Protein AF-A0A1A9W0Y4-F1 (afdb_monomer)

Sequence (260 aa):
MVEMNILSKPMPKRRRAAGGQDSEESVASLAMYIVALVGLIFQVVAIAIGLFYLLDNRSSSQTFDVGLEGILWVGGFIVYASEGINLVFPLMAAMKNPDKFLGCPSLLCAGMITLAAFAVVLVMAGSYSTYNVVFFIFLGTPTSTLGQAVKICAAAGIFCTYPIQLNVAYHFIVLTILFALMSPPHIQYFMGVIGSLCLSFLTFIMPGLIPFCTKNYGKAYWMAVVAVLAFVRGAMLLLSWLNISLKWTQADFSNYQTYC

Solvent-accessible surface area (backbone atoms only — not comparable to full-atom values): 15005 Å² total; per-residue (Å²): 144,78,84,83,79,76,72,86,71,77,75,79,77,80,75,90,82,58,96,62,58,64,55,54,54,51,49,53,53,51,51,51,52,53,41,26,51,54,10,50,51,31,36,52,50,23,51,52,52,43,51,50,52,38,61,69,54,69,44,83,74,66,86,79,83,78,46,73,68,53,54,47,54,54,48,44,56,54,52,43,68,48,62,64,60,76,50,50,61,64,50,41,72,71,43,96,60,52,70,43,39,81,33,92,75,30,53,55,57,55,51,51,51,50,50,52,53,52,50,50,54,52,51,59,41,45,60,33,30,96,55,71,83,81,58,44,95,60,72,64,54,57,96,46,74,67,35,50,48,35,39,50,31,34,52,51,9,50,62,36,39,44,63,68,56,44,72,64,44,58,87,45,44,70,61,54,51,56,57,71,72,50,59,75,78,59,48,59,55,48,52,51,52,52,34,35,52,54,44,30,46,62,66,19,48,48,63,37,44,49,62,78,75,39,97,81,63,79,66,61,71,61,52,53,51,53,23,50,53,36,40,53,52,34,51,54,45,42,54,50,50,50,53,49,52,52,56,55,73,70,49,81,68,82,79,64,77,81,79,122

Secondary structure (DSSP, 8-state):
------------------TTHHHHHHHHHHHHHHHHHHHHHHHHHHHHHHHHHHHHS-PPP------HHHHHHHHHHHHHHGGGGGGHHHHHHHSS-GGGTTSSS-HHHHHHHHHHHHHHHHHHHHHTSSS-TTS-TTTSS-SSHHHHHHHHHHHHHHHHHHHHHHHHHGGGHHHHHHHHTS-HHHHHHHHHHHHHHHHHIIIIIHHHHHHHH-TT-S-HHHHHHHHHHHHHHHHHHHHHHHHHHHHHHTS-GGGSTT--

Foldseek 3Di:
DDDPPPDDDPDPDPDDDDPPPVVVVVVVVVVLVVLLVLLVVLLVVLVVLLLVVLQVQQAAADDDDDDPLNVLVVVLVVLLVVPCVVCLVVVLVVDPDSVCCCDVVHPVVVVVVVVVVVVVSVCVSNRRHPDDPPPDSQPPQPPDPSSVSSNVSNVSSCVSNVVVVVVVCVVVVVVVVVLVPDDPVLNVLVSSLVSLVVSLCVVQVVQLCVVVPDPDDDDPVVSPVSNVVSNVSSVSSNVSSVVVSVVVVPDPPVPVPPPD

Radius of gyration: 23.19 Å; Cα contacts (8 Å, |Δi|>4): 154; chains: 1; bounding box: 55×38×69 Å

pLDDT: mean 71.65, std 16.15, range [29.47, 93.0]

Organism: NCBI:txid37001

Mean predicted aligned error: 12.78 Å

Nearest PDB structures (foldseek):
  8ubg-assembly1_A  TM=1.804E-01  e=4.823E+00  synthetic construct

InterPro domains:
  IPR013057 Amino acid transporter, transmembrane domain [PF01490] (34-173)

Structure (mmCIF, N/CA/C/O backbone):
data_AF-A0A1A9W0Y4-F1
#
_entry.id   AF-A0A1A9W0Y4-F1
#
loop_
_atom_site.group_PDB
_atom_site.id
_atom_site.type_symbol
_atom_site.label_atom_id
_atom_site.label_alt_id
_atom_site.label_comp_id
_atom_site.label_asym_id
_atom_site.label_entity_id
_atom_site.label_seq_id
_atom_site.pdbx_PDB_ins_code
_atom_site.Cartn_x
_atom_site.Cartn_y
_atom_site.Cartn_z
_atom_site.occupancy
_atom_site.B_iso_or_equiv
_atom_site.auth_seq_id
_atom_site.auth_comp_id
_atom_site.auth_asym_id
_atom_site.auth_atom_id
_atom_site.pdbx_PDB_model_num
ATOM 1 N N . MET A 1 1 ? -18.761 -16.535 39.953 1.00 36.91 1 MET A N 1
ATOM 2 C CA . MET A 1 1 ? -17.802 -16.660 41.065 1.00 36.91 1 MET A CA 1
ATOM 3 C C . MET A 1 1 ? -16.587 -17.418 40.543 1.00 36.91 1 MET A C 1
ATOM 5 O O . MET A 1 1 ? -16.536 -18.630 40.640 1.00 36.91 1 MET A O 1
ATOM 9 N N . VAL A 1 2 ? -15.689 -16.703 39.863 1.00 29.47 2 VAL A N 1
ATOM 10 C CA . VAL A 1 2 ? -14.334 -17.144 39.497 1.00 29.47 2 VAL A CA 1
ATOM 11 C C . VAL A 1 2 ? -13.503 -15.868 39.587 1.00 29.47 2 VAL A C 1
ATOM 13 O O . VAL A 1 2 ? -13.573 -15.012 38.707 1.00 29.47 2 VAL A O 1
ATOM 16 N N . GLU A 1 3 ? -12.848 -15.680 40.728 1.00 33.19 3 GLU A N 1
ATOM 17 C CA . GLU A 1 3 ? -11.865 -14.621 40.933 1.00 33.19 3 GLU A CA 1
ATOM 18 C C . GLU A 1 3 ? -10.664 -14.874 40.018 1.00 33.19 3 GLU A C 1
ATOM 20 O O . GLU A 1 3 ? -9.907 -15.822 40.219 1.00 33.19 3 GLU A O 1
ATOM 25 N N . MET A 1 4 ? -10.456 -14.008 39.027 1.00 33.03 4 MET A N 1
ATOM 26 C CA . MET A 1 4 ? -9.144 -13.853 38.403 1.00 33.03 4 MET A CA 1
ATOM 27 C C . MET A 1 4 ? -8.320 -12.894 39.259 1.00 33.03 4 MET A C 1
ATOM 29 O O . MET A 1 4 ? -8.206 -11.703 38.984 1.00 33.03 4 MET A O 1
ATOM 33 N N . ASN A 1 5 ? -7.749 -13.455 40.319 1.00 34.44 5 ASN A N 1
ATOM 34 C CA . ASN A 1 5 ? -6.703 -12.845 41.121 1.00 34.44 5 ASN A CA 1
ATOM 35 C C . ASN A 1 5 ? -5.380 -12.914 40.330 1.00 34.44 5 ASN A C 1
ATOM 37 O O . ASN A 1 5 ? -4.524 -13.762 40.583 1.00 34.44 5 ASN A O 1
ATOM 41 N N . ILE A 1 6 ? -5.229 -12.066 39.303 1.00 42.34 6 ILE A N 1
ATOM 42 C CA . ILE A 1 6 ? -3.935 -11.869 38.634 1.00 42.34 6 ILE A CA 1
ATOM 43 C C . ILE A 1 6 ? -3.127 -10.897 39.484 1.00 42.34 6 ILE A C 1
ATOM 45 O O . ILE A 1 6 ? -3.131 -9.682 39.308 1.00 42.34 6 ILE A O 1
ATOM 49 N N . LEU A 1 7 ? -2.474 -11.524 40.455 1.00 35.38 7 LEU A N 1
ATOM 50 C CA . LEU A 1 7 ? -1.214 -11.174 41.077 1.00 35.38 7 LEU A CA 1
ATOM 51 C C . LEU A 1 7 ? -0.530 -9.946 40.451 1.00 35.38 7 LEU A C 1
ATOM 53 O O . LEU A 1 7 ? 0.055 -10.003 39.366 1.00 35.38 7 LEU A O 1
ATOM 57 N N . SER A 1 8 ? -0.534 -8.853 41.210 1.00 42.41 8 SER A N 1
ATOM 58 C CA . SER A 1 8 ? 0.361 -7.724 41.020 1.00 42.41 8 SER A CA 1
ATOM 59 C C . SER A 1 8 ? 1.809 -8.215 41.150 1.00 42.41 8 SER A C 1
ATOM 61 O O . SER A 1 8 ? 2.354 -8.336 42.250 1.00 42.41 8 SER A O 1
ATOM 63 N N . LYS A 1 9 ? 2.460 -8.536 40.034 1.00 34.31 9 LYS A N 1
ATOM 64 C CA . LYS A 1 9 ? 3.908 -8.738 40.032 1.00 34.31 9 LYS A CA 1
ATOM 65 C C . LYS A 1 9 ? 4.526 -7.354 39.838 1.00 34.31 9 LYS A C 1
ATOM 67 O O . LYS A 1 9 ? 4.308 -6.760 38.782 1.00 34.31 9 LYS A O 1
ATOM 72 N N . PRO A 1 10 ? 5.246 -6.790 40.824 1.00 38.19 10 PRO A N 1
ATOM 73 C CA . PRO A 1 10 ? 5.965 -5.549 40.591 1.00 38.19 10 PRO A CA 1
ATOM 74 C C . PRO A 1 10 ? 6.954 -5.784 39.447 1.00 38.19 10 PRO A C 1
ATOM 76 O O . PRO A 1 10 ? 7.681 -6.781 39.448 1.00 38.19 10 PRO A O 1
ATOM 79 N N . MET A 1 11 ? 6.945 -4.884 38.459 1.00 43.06 11 MET A N 1
ATOM 80 C CA . MET A 1 11 ? 7.927 -4.890 37.378 1.00 43.06 11 MET A CA 1
ATOM 81 C C . MET A 1 11 ? 9.331 -5.057 37.976 1.00 43.06 11 MET A C 1
ATOM 83 O O . MET A 1 11 ? 9.682 -4.313 38.902 1.00 43.06 11 MET A O 1
ATOM 87 N N . PRO A 1 12 ? 10.153 -5.999 37.478 1.00 36.34 12 PRO A N 1
ATOM 88 C CA . PRO A 1 12 ? 11.539 -6.073 37.891 1.00 36.34 12 PRO A CA 1
ATOM 89 C C . PRO A 1 12 ? 12.202 -4.745 37.530 1.00 36.34 12 PRO A C 1
ATOM 91 O O . PRO A 1 12 ? 12.284 -4.344 36.371 1.00 36.34 12 PRO A O 1
ATOM 94 N N . LYS A 1 13 ? 12.621 -4.041 38.580 1.00 41.75 13 LYS A N 1
ATOM 95 C CA . LYS A 1 13 ? 13.398 -2.807 38.563 1.00 41.75 13 LYS A CA 1
ATOM 96 C C . LYS A 1 13 ? 14.529 -2.977 37.539 1.00 41.75 13 LYS A C 1
ATOM 98 O O . LYS A 1 13 ? 15.491 -3.692 37.822 1.00 41.75 13 LYS A O 1
ATOM 103 N N . ARG A 1 14 ? 14.401 -2.361 36.354 1.00 42.25 14 ARG A N 1
ATOM 104 C CA . ARG A 1 14 ? 15.454 -2.304 35.326 1.00 42.25 14 ARG A CA 1
ATOM 105 C C . ARG A 1 14 ? 16.660 -1.642 35.992 1.00 42.25 14 ARG A C 1
ATOM 107 O O . ARG A 1 14 ? 16.672 -0.431 36.213 1.00 42.25 14 ARG A O 1
ATOM 114 N N . ARG A 1 15 ? 17.607 -2.459 36.463 1.00 38.78 15 ARG A N 1
ATOM 115 C CA . ARG A 1 15 ? 18.834 -1.982 37.100 1.00 38.78 15 ARG A CA 1
ATOM 116 C C . ARG A 1 15 ? 19.588 -1.175 36.050 1.00 38.78 15 ARG A C 1
ATOM 118 O O . ARG A 1 15 ? 19.991 -1.710 35.027 1.00 38.78 15 ARG A O 1
ATOM 125 N N . ARG A 1 16 ? 19.726 0.120 36.330 1.00 46.59 16 ARG A N 1
ATOM 126 C CA . ARG A 1 16 ? 20.627 1.053 35.656 1.00 46.59 16 ARG A CA 1
ATOM 127 C C . ARG A 1 16 ? 22.038 0.460 35.645 1.00 46.59 16 ARG A C 1
ATOM 129 O O . ARG A 1 16 ? 22.644 0.359 36.708 1.00 46.59 16 ARG A O 1
ATOM 136 N N . ALA A 1 17 ? 22.529 0.092 34.470 1.00 40.34 17 ALA A N 1
ATOM 137 C CA . ALA A 1 17 ? 23.945 -0.110 34.185 1.00 40.34 17 ALA A CA 1
ATOM 138 C C . ALA A 1 17 ? 24.148 -0.111 32.658 1.00 40.34 17 ALA A C 1
ATOM 140 O O . ALA A 1 17 ? 24.144 -1.183 32.074 1.00 40.34 17 ALA A O 1
ATOM 141 N N . ALA A 1 18 ? 24.239 1.075 32.031 1.00 38.88 18 ALA A N 1
ATOM 142 C CA . ALA A 1 18 ? 24.913 1.331 30.738 1.00 38.88 18 ALA A CA 1
ATOM 143 C C . ALA A 1 18 ? 24.604 2.757 30.221 1.00 38.88 18 ALA A C 1
ATOM 145 O O . ALA A 1 18 ? 23.938 2.940 29.209 1.00 38.88 18 ALA A O 1
ATOM 146 N N . GLY A 1 19 ? 25.110 3.795 30.894 1.00 36.97 19 GLY A N 1
ATOM 147 C CA . GLY A 1 19 ? 24.919 5.198 30.479 1.00 36.97 19 GLY A CA 1
ATOM 148 C C . GLY A 1 19 ? 25.614 5.621 29.171 1.00 36.97 19 GLY A C 1
ATOM 149 O O . GLY A 1 19 ? 25.640 6.811 28.891 1.00 36.97 19 GLY A O 1
ATOM 150 N N . GLY A 1 20 ? 26.188 4.687 28.402 1.00 42.28 20 GLY A N 1
ATOM 151 C CA . GLY A 1 20 ? 26.794 4.942 27.085 1.00 42.28 20 GLY A CA 1
ATOM 152 C C . GLY A 1 20 ? 26.173 4.140 25.932 1.00 42.28 20 GLY A C 1
ATOM 153 O O . GLY A 1 20 ? 26.217 4.584 24.790 1.00 42.28 20 GLY A O 1
ATOM 154 N N . GLN A 1 21 ? 25.530 3.004 26.218 1.00 44.47 21 GLN A N 1
ATOM 155 C CA . GLN A 1 21 ? 24.978 2.117 25.185 1.00 44.47 21 GLN A CA 1
ATOM 156 C C . GLN A 1 21 ? 23.559 2.542 24.767 1.00 44.47 21 GLN A C 1
ATOM 158 O O . GLN A 1 21 ? 23.226 2.493 23.587 1.00 44.47 21 GLN A O 1
ATOM 163 N N . ASP A 1 22 ? 22.778 3.103 25.700 1.00 51.56 22 ASP A N 1
ATOM 164 C CA . ASP A 1 22 ? 21.460 3.687 25.408 1.00 51.56 22 ASP A CA 1
ATOM 165 C C . ASP A 1 22 ? 21.558 4.937 24.498 1.00 51.56 22 ASP A C 1
ATOM 167 O O . ASP A 1 22 ? 20.635 5.229 23.737 1.00 51.56 22 ASP A O 1
ATOM 171 N N . SER A 1 23 ? 22.673 5.683 24.542 1.00 55.06 23 SER A N 1
ATOM 172 C CA . SER A 1 23 ? 22.876 6.866 23.691 1.00 55.06 23 SER A CA 1
ATOM 173 C C . SER A 1 23 ? 23.253 6.512 22.254 1.00 55.06 23 SER A C 1
ATOM 175 O O . SER A 1 23 ? 22.704 7.109 21.333 1.00 55.06 23 SER A O 1
ATOM 177 N N . GLU A 1 24 ? 24.144 5.540 22.036 1.00 61.53 24 GLU A N 1
ATOM 178 C CA . GLU A 1 24 ? 24.525 5.121 20.678 1.00 61.53 24 GLU A CA 1
ATOM 179 C C . GLU A 1 24 ? 23.370 4.411 19.959 1.00 61.53 24 GLU A C 1
ATOM 181 O O . GLU A 1 24 ? 23.106 4.692 18.789 1.00 61.53 24 GLU A O 1
ATOM 186 N N . GLU A 1 25 ? 22.609 3.572 20.670 1.00 63.84 25 GLU A N 1
ATOM 187 C CA . GLU A 1 25 ? 21.434 2.884 20.121 1.00 63.84 25 GLU A CA 1
ATOM 188 C C . GLU A 1 25 ? 20.304 3.877 19.776 1.00 63.84 25 GLU A C 1
ATOM 190 O O . GLU A 1 25 ? 19.667 3.777 18.723 1.00 63.84 25 GLU A O 1
ATOM 195 N N . SER A 1 26 ? 20.112 4.916 20.601 1.00 66.31 26 SER A N 1
ATOM 196 C CA . SER A 1 26 ? 19.159 5.996 20.318 1.00 66.31 26 SER A CA 1
ATOM 197 C C . SER A 1 26 ? 19.587 6.874 19.138 1.00 66.31 26 SER A C 1
ATOM 199 O O . SER A 1 26 ? 18.728 7.315 18.372 1.00 66.31 26 SER A O 1
ATOM 201 N N . VAL A 1 27 ? 20.885 7.147 18.977 1.00 73.06 27 VAL A N 1
ATOM 202 C CA . VAL A 1 27 ? 21.413 7.951 17.860 1.00 73.06 27 VAL A CA 1
ATOM 203 C C . VAL A 1 27 ? 21.301 7.185 16.542 1.00 73.06 27 VAL A C 1
ATOM 205 O O . VAL A 1 27 ? 20.868 7.761 15.544 1.00 73.06 27 VAL A O 1
ATOM 208 N N . ALA A 1 28 ? 21.604 5.884 16.538 1.00 73.69 28 ALA A N 1
ATOM 209 C CA . ALA A 1 28 ? 21.444 5.030 15.363 1.00 73.69 28 ALA A CA 1
ATOM 210 C C . ALA A 1 28 ? 19.974 4.926 14.928 1.00 73.69 28 ALA A C 1
ATOM 212 O O . ALA A 1 28 ? 19.658 5.077 13.748 1.00 73.69 28 ALA A O 1
ATOM 213 N N . SER A 1 29 ? 19.060 4.748 15.885 1.00 78.88 29 SER A N 1
ATOM 214 C CA . SER A 1 29 ? 17.620 4.718 15.615 1.00 78.88 29 SER A CA 1
ATOM 215 C C . SER A 1 29 ? 17.133 6.043 15.013 1.00 78.88 29 SER A C 1
ATOM 217 O O . SER A 1 29 ? 16.468 6.057 13.978 1.00 78.88 29 SER A O 1
ATOM 219 N N . LEU A 1 30 ? 17.547 7.176 15.588 1.00 84.19 30 LEU A N 1
ATOM 220 C CA . LEU A 1 30 ? 17.193 8.508 15.094 1.00 84.19 30 LEU A CA 1
ATOM 221 C C . LEU A 1 30 ? 17.746 8.782 13.686 1.00 84.19 30 LEU A C 1
ATOM 223 O O . LEU A 1 30 ? 17.026 9.316 12.842 1.00 84.19 30 LEU A O 1
ATOM 227 N N . ALA A 1 31 ? 18.980 8.366 13.400 1.00 85.38 31 ALA A N 1
ATOM 228 C CA . ALA A 1 31 ? 19.570 8.482 12.069 1.00 85.38 31 ALA A CA 1
ATOM 229 C C . ALA A 1 31 ? 18.754 7.718 11.010 1.00 85.38 31 ALA A C 1
ATOM 231 O O . ALA A 1 31 ? 18.499 8.246 9.928 1.00 85.38 31 ALA A O 1
ATOM 232 N N . MET A 1 32 ? 18.267 6.519 11.337 1.00 84.94 32 MET A N 1
ATOM 233 C CA . MET A 1 32 ? 17.441 5.708 10.434 1.00 84.94 32 MET A CA 1
ATOM 234 C C . MET A 1 32 ? 16.101 6.380 10.117 1.00 84.94 32 MET A C 1
ATOM 236 O O . MET A 1 32 ? 15.669 6.370 8.964 1.00 84.94 32 MET A O 1
ATOM 240 N N . TYR A 1 33 ? 15.468 7.028 11.102 1.00 86.94 33 TYR A N 1
ATOM 241 C CA . TYR A 1 33 ? 14.251 7.812 10.866 1.00 86.94 33 TYR A CA 1
ATOM 242 C C . TYR A 1 33 ? 14.503 9.022 9.960 1.00 86.94 33 TYR A C 1
ATOM 244 O O . TYR A 1 33 ? 13.686 9.298 9.081 1.00 86.94 33 TYR A O 1
ATOM 252 N N . ILE A 1 34 ? 15.630 9.724 10.126 1.00 90.62 34 ILE A N 1
ATOM 253 C CA . ILE A 1 34 ? 15.999 10.849 9.253 1.00 90.62 34 ILE A CA 1
ATOM 254 C C . ILE A 1 34 ? 16.193 10.366 7.812 1.00 90.62 34 ILE A C 1
ATOM 256 O O . ILE A 1 34 ? 15.646 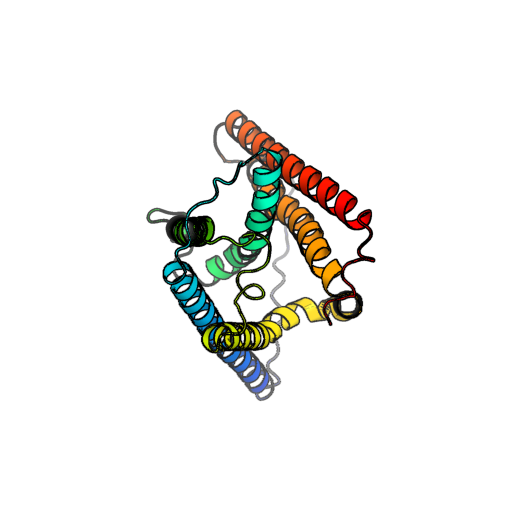10.964 6.886 1.00 90.62 34 ILE A O 1
ATOM 260 N N . VAL A 1 35 ? 16.923 9.264 7.616 1.00 90.94 35 VAL A N 1
ATOM 261 C CA . VAL A 1 35 ? 17.140 8.674 6.285 1.00 90.94 35 VAL A CA 1
ATOM 262 C C . VAL A 1 35 ? 15.813 8.245 5.656 1.00 90.94 35 VAL A C 1
ATOM 264 O O . VAL A 1 35 ? 15.560 8.556 4.492 1.00 90.94 35 VAL A O 1
ATOM 267 N N . ALA A 1 36 ? 14.922 7.612 6.423 1.00 90.31 36 ALA A N 1
ATOM 268 C CA . ALA A 1 36 ? 13.600 7.225 5.939 1.00 90.31 36 ALA A CA 1
ATOM 269 C C . ALA A 1 36 ? 12.748 8.439 5.525 1.00 90.31 36 ALA A C 1
ATOM 271 O O . ALA A 1 36 ? 12.057 8.378 4.508 1.00 90.31 36 ALA A O 1
ATOM 272 N N . LEU A 1 37 ? 12.823 9.550 6.267 1.00 90.94 37 LEU A N 1
ATOM 273 C CA . LEU A 1 37 ? 12.121 10.795 5.940 1.00 90.94 37 LEU A CA 1
ATOM 274 C C . LEU A 1 37 ? 12.640 11.392 4.626 1.00 90.94 37 LEU A C 1
ATOM 276 O O . LEU A 1 37 ? 11.843 11.761 3.765 1.00 90.94 37 LEU A O 1
ATOM 280 N N . VAL A 1 38 ? 13.961 11.422 4.434 1.00 93.00 38 VAL A N 1
ATOM 281 C CA . VAL A 1 38 ? 14.580 11.837 3.165 1.00 93.00 38 VAL A CA 1
ATOM 282 C C . VAL A 1 38 ? 14.096 10.956 2.009 1.00 93.00 38 VAL A C 1
ATOM 284 O O . VAL A 1 38 ? 13.695 11.475 0.967 1.00 93.00 38 VAL A O 1
ATOM 287 N N . GLY A 1 39 ? 14.053 9.636 2.209 1.00 92.50 39 GLY A N 1
ATOM 288 C CA . GLY A 1 39 ? 13.515 8.695 1.224 1.00 92.50 39 GLY A CA 1
ATOM 289 C C . GLY A 1 39 ? 12.057 8.975 0.859 1.00 92.50 39 GLY A C 1
ATOM 290 O O . GLY A 1 39 ? 11.695 8.983 -0.318 1.00 92.50 39 GLY A O 1
ATOM 291 N N . LEU A 1 40 ? 11.229 9.293 1.858 1.00 90.88 40 LEU A N 1
ATOM 292 C CA . LEU A 1 40 ? 9.823 9.629 1.654 1.00 90.88 40 LEU A CA 1
ATOM 293 C C . LEU A 1 40 ? 9.651 10.918 0.841 1.00 90.88 40 LEU A C 1
ATOM 295 O O . LEU A 1 40 ? 8.792 10.968 -0.039 1.00 90.88 40 LEU A O 1
ATOM 299 N N . ILE A 1 41 ? 10.490 11.933 1.069 1.00 92.75 41 ILE A N 1
ATOM 300 C CA . ILE A 1 41 ? 10.489 13.160 0.256 1.00 92.75 41 ILE A CA 1
ATOM 301 C C . ILE A 1 41 ? 10.810 12.829 -1.205 1.00 92.75 41 ILE A C 1
ATOM 303 O O . ILE A 1 41 ? 10.081 13.263 -2.098 1.00 92.75 41 ILE A O 1
ATOM 307 N N . PHE A 1 42 ? 11.849 12.027 -1.463 1.00 91.69 42 PHE A N 1
ATOM 308 C CA . PHE A 1 42 ? 12.183 11.604 -2.826 1.00 91.69 42 PHE A CA 1
ATOM 309 C C . PHE A 1 42 ? 11.039 10.845 -3.498 1.00 91.69 42 PHE A C 1
ATOM 311 O O . PHE A 1 42 ? 10.763 11.087 -4.672 1.00 91.69 42 PHE A O 1
ATOM 318 N N . GLN A 1 43 ? 10.327 9.994 -2.756 1.00 90.19 43 GLN A N 1
ATOM 319 C CA . GLN A 1 43 ? 9.178 9.265 -3.282 1.00 90.19 43 GLN A CA 1
ATOM 320 C C . GLN A 1 43 ? 8.018 10.202 -3.649 1.00 90.19 43 GLN A C 1
ATOM 322 O O . GLN A 1 43 ? 7.428 10.056 -4.718 1.00 90.19 43 GLN A O 1
ATOM 327 N N . VAL A 1 44 ? 7.712 11.195 -2.806 1.00 89.06 44 VAL A N 1
ATOM 328 C CA . VAL A 1 44 ? 6.676 12.204 -3.095 1.00 89.06 44 VAL A CA 1
ATOM 329 C C . VAL A 1 44 ? 7.049 13.033 -4.324 1.00 89.06 44 VAL A C 1
ATOM 331 O O . VAL A 1 44 ? 6.208 13.240 -5.197 1.00 89.06 44 VAL A O 1
ATOM 334 N N . VAL A 1 45 ? 8.311 13.459 -4.438 1.00 89.19 45 VAL A N 1
ATOM 335 C CA . VAL A 1 45 ? 8.817 14.186 -5.614 1.00 89.19 45 VAL A CA 1
ATOM 336 C C . VAL A 1 45 ? 8.709 13.327 -6.873 1.00 89.19 45 VAL A C 1
ATOM 338 O O . VAL A 1 45 ? 8.229 13.800 -7.900 1.00 89.19 45 VAL A O 1
ATOM 341 N N . ALA A 1 46 ? 9.092 12.054 -6.795 1.00 86.81 46 ALA A N 1
ATOM 342 C CA . ALA A 1 46 ? 9.019 11.134 -7.920 1.00 86.81 46 ALA A CA 1
ATOM 343 C C . ALA A 1 46 ? 7.570 10.927 -8.398 1.00 86.81 46 ALA A C 1
ATOM 345 O O . ALA A 1 46 ? 7.304 10.965 -9.599 1.00 86.81 46 ALA A O 1
ATOM 346 N N . ILE A 1 47 ? 6.623 10.795 -7.463 1.00 83.94 47 ILE A N 1
ATOM 347 C CA . ILE A 1 47 ? 5.188 10.716 -7.762 1.00 83.94 47 ILE A CA 1
ATOM 348 C C . ILE A 1 47 ? 4.678 12.024 -8.389 1.00 83.94 47 ILE A C 1
ATOM 350 O O . ILE A 1 47 ? 3.924 11.977 -9.358 1.00 83.94 47 ILE A O 1
ATOM 354 N N . ALA A 1 48 ? 5.099 13.187 -7.883 1.00 85.81 48 ALA A N 1
ATOM 355 C CA . ALA A 1 48 ? 4.686 14.485 -8.417 1.00 85.81 48 ALA A CA 1
ATOM 356 C C . ALA A 1 48 ? 5.182 14.708 -9.856 1.00 85.81 48 ALA A C 1
ATOM 358 O O . ALA A 1 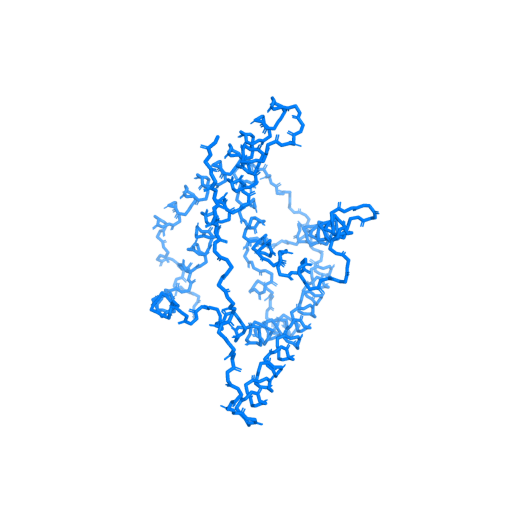48 ? 4.407 15.121 -10.718 1.00 85.81 48 ALA A O 1
ATOM 359 N N . ILE A 1 49 ? 6.449 14.387 -10.137 1.00 82.75 49 ILE A N 1
ATOM 360 C CA . ILE A 1 49 ? 7.016 14.473 -11.491 1.00 82.75 49 ILE A CA 1
ATOM 361 C C . ILE A 1 49 ? 6.351 13.440 -12.414 1.00 82.75 49 ILE A C 1
ATOM 363 O O . ILE A 1 49 ? 6.037 13.760 -13.558 1.00 82.75 49 ILE A O 1
ATOM 367 N N . GLY A 1 50 ? 6.084 12.226 -11.920 1.00 79.56 50 GLY A N 1
ATOM 368 C CA . GLY A 1 50 ? 5.337 11.208 -12.659 1.00 79.56 50 GLY A CA 1
ATOM 369 C C . GLY A 1 50 ? 3.939 11.690 -13.053 1.00 79.56 50 GLY A C 1
ATOM 370 O O . GLY A 1 50 ? 3.559 11.584 -14.214 1.00 79.56 50 GLY A O 1
ATOM 371 N N . LEU A 1 51 ? 3.203 12.302 -12.122 1.00 78.75 51 LEU A N 1
ATOM 372 C CA . LEU A 1 51 ? 1.893 12.892 -12.401 1.00 78.75 51 LEU A CA 1
ATOM 373 C C . LEU A 1 51 ? 1.984 14.042 -13.415 1.00 78.75 51 LEU A C 1
ATOM 375 O O . LEU A 1 51 ? 1.174 14.101 -14.335 1.00 78.75 51 LEU A O 1
ATOM 379 N N . PHE A 1 52 ? 2.979 14.924 -13.290 1.00 81.00 52 PHE A N 1
ATOM 380 C CA . PHE A 1 52 ? 3.216 15.986 -14.271 1.00 81.00 52 PHE A CA 1
ATOM 381 C C . PHE A 1 52 ? 3.451 15.413 -15.676 1.00 81.00 52 PHE A C 1
ATOM 383 O O . PHE A 1 52 ? 2.849 15.870 -16.643 1.00 81.00 52 PHE A O 1
ATOM 390 N N . TYR A 1 53 ? 4.260 14.358 -15.778 1.00 76.00 53 TYR A N 1
ATOM 391 C CA . TYR A 1 53 ? 4.553 13.689 -17.041 1.00 76.00 53 TYR A CA 1
ATOM 392 C C . TYR A 1 53 ? 3.313 13.047 -17.689 1.00 76.00 53 TYR A C 1
ATOM 394 O O . TYR A 1 53 ? 3.153 13.114 -18.911 1.00 76.00 53 TYR A O 1
ATOM 402 N N . LEU A 1 54 ? 2.424 12.458 -16.875 1.00 73.50 54 LEU A N 1
ATOM 403 C CA . LEU A 1 54 ? 1.137 11.919 -17.334 1.00 73.50 54 LEU A CA 1
ATOM 404 C C . LEU A 1 54 ? 0.220 13.018 -17.887 1.00 73.50 54 LEU A C 1
ATOM 406 O O . LEU A 1 54 ? -0.454 12.805 -18.892 1.00 73.50 54 LEU A O 1
ATOM 410 N N . LEU A 1 55 ? 0.194 14.188 -17.240 1.00 73.75 55 LEU A N 1
ATOM 411 C CA . LEU A 1 55 ? -0.628 15.324 -17.669 1.00 73.75 55 LEU A CA 1
ATOM 412 C C . LEU A 1 55 ? -0.103 15.979 -18.954 1.00 73.75 55 LEU A C 1
ATOM 414 O O . LEU A 1 55 ? -0.908 16.430 -19.769 1.00 73.75 55 LEU A O 1
ATOM 418 N N . ASP A 1 56 ? 1.218 16.014 -19.136 1.00 74.81 56 ASP A N 1
ATOM 419 C CA . ASP A 1 56 ? 1.879 16.581 -20.316 1.00 74.81 56 ASP A CA 1
ATOM 420 C C . ASP A 1 56 ? 1.661 15.713 -21.573 1.00 74.81 56 ASP A C 1
ATOM 422 O O . ASP A 1 56 ? 1.311 16.215 -22.640 1.00 74.81 56 ASP A O 1
ATOM 426 N N . ASN A 1 57 ? 1.748 14.382 -21.444 1.00 67.94 57 ASN A N 1
ATOM 427 C CA . ASN A 1 57 ? 1.581 13.438 -22.562 1.00 67.94 57 ASN A CA 1
ATOM 428 C C . ASN A 1 57 ? 0.125 12.990 -22.760 1.00 67.94 57 ASN A C 1
ATOM 430 O O . ASN A 1 57 ? -0.198 11.794 -22.781 1.00 67.94 57 ASN A O 1
ATOM 434 N N . ARG A 1 58 ? -0.772 13.965 -22.925 1.00 62.56 58 ARG A N 1
ATOM 435 C CA . ARG A 1 58 ? -2.198 13.729 -23.176 1.00 62.56 58 ARG A CA 1
ATOM 436 C C . ARG A 1 58 ? -2.413 13.205 -24.602 1.00 62.56 58 ARG A C 1
ATOM 438 O O . ARG A 1 58 ? -2.562 13.983 -25.540 1.00 62.56 58 ARG A O 1
ATOM 445 N N . SER A 1 59 ? -2.420 11.883 -24.777 1.00 55.19 59 SER A N 1
ATOM 446 C CA . SER A 1 59 ? -2.782 11.238 -26.049 1.00 55.19 59 SER A CA 1
ATOM 447 C C . SER A 1 59 ? -4.280 10.903 -26.096 1.00 55.19 59 SER A C 1
ATOM 449 O O . SER A 1 59 ? -4.960 10.883 -25.076 1.00 55.19 59 SER A O 1
ATOM 451 N N . SER A 1 60 ? -4.838 10.762 -27.300 1.00 48.72 60 SER A N 1
ATOM 452 C CA . SER A 1 60 ? -6.281 10.576 -27.497 1.00 48.72 60 SER A CA 1
ATOM 453 C C . SER A 1 60 ? -6.755 9.209 -26.988 1.00 48.72 60 SER A C 1
ATOM 455 O O . SER A 1 60 ? -6.089 8.195 -27.173 1.00 48.72 60 SER A O 1
ATOM 457 N N . SER A 1 61 ? -7.925 9.221 -26.355 1.00 49.53 61 SER A N 1
ATOM 458 C CA . SER A 1 61 ? -8.553 8.160 -25.564 1.00 49.53 61 SER A CA 1
ATOM 459 C C . SER A 1 61 ? -8.692 6.804 -26.264 1.00 49.53 61 SER A C 1
ATOM 461 O O . SER A 1 61 ? -9.289 6.725 -27.338 1.00 49.53 61 SER A O 1
ATOM 463 N N . GLN A 1 62 ? -8.315 5.725 -25.570 1.00 48.78 62 GLN A N 1
ATOM 464 C CA . GLN A 1 62 ? -8.969 4.424 -25.729 1.00 48.78 62 GLN A CA 1
ATOM 465 C C . GLN A 1 62 ? -9.885 4.163 -24.532 1.00 48.78 6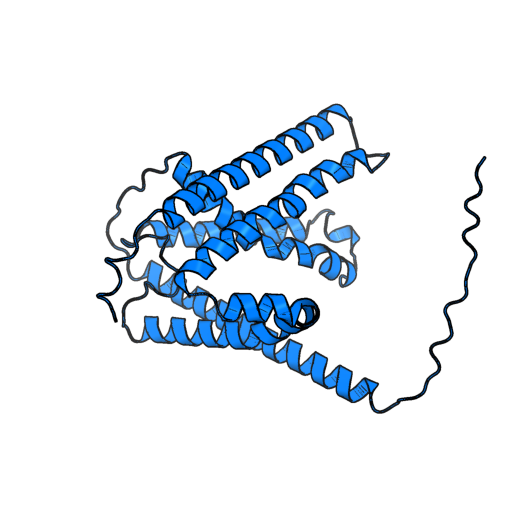2 GLN A C 1
ATOM 467 O O . GLN A 1 62 ? -9.507 4.351 -23.378 1.00 48.78 62 GLN A O 1
ATOM 472 N N . THR A 1 63 ? -11.118 3.756 -24.820 1.00 46.31 63 THR A N 1
ATOM 473 C CA . THR A 1 63 ? -12.103 3.349 -23.819 1.00 46.31 63 THR A CA 1
ATOM 474 C C . THR A 1 63 ? -11.700 1.997 -23.244 1.00 46.31 63 THR A C 1
ATOM 476 O O . THR A 1 63 ? -11.679 1.000 -23.964 1.00 46.31 63 THR A O 1
ATOM 479 N N . PHE A 1 64 ? -11.369 1.966 -21.955 1.00 52.00 64 PHE A N 1
ATOM 480 C CA . PHE A 1 64 ? -11.082 0.732 -21.234 1.00 52.00 64 PHE A CA 1
ATOM 481 C C . PHE A 1 64 ? -12.408 0.051 -20.868 1.00 52.00 64 PHE A C 1
ATOM 483 O O . PHE A 1 64 ? -13.187 0.596 -20.084 1.00 52.00 64 PHE A O 1
ATOM 490 N N . ASP A 1 65 ? -12.684 -1.114 -21.457 1.00 47.75 65 ASP A N 1
ATOM 491 C CA . ASP A 1 65 ? -13.845 -1.929 -21.095 1.00 47.75 65 ASP A CA 1
ATOM 492 C C . ASP A 1 65 ? -13.570 -2.622 -19.752 1.00 47.75 65 ASP A C 1
ATOM 494 O O . ASP A 1 65 ? -12.814 -3.592 -19.655 1.00 47.75 65 ASP A O 1
ATOM 498 N N . VAL A 1 66 ? -14.119 -2.056 -18.676 1.00 56.56 66 VAL A N 1
ATOM 499 C CA . VAL A 1 66 ? -13.977 -2.583 -17.315 1.00 56.56 66 VAL A CA 1
ATOM 500 C C . VAL A 1 66 ? -14.933 -3.757 -17.099 1.00 56.56 66 VAL A C 1
ATOM 502 O O . VAL A 1 66 ? -15.986 -3.632 -16.477 1.00 56.56 66 VAL A O 1
ATOM 505 N N . GLY A 1 67 ? -14.541 -4.936 -17.581 1.00 63.19 67 GLY A N 1
ATOM 506 C CA . GLY A 1 67 ? -15.163 -6.193 -17.164 1.00 63.19 67 GLY A CA 1
ATOM 507 C C . GLY A 1 67 ? -15.004 -6.445 -15.653 1.00 63.19 67 GLY A C 1
ATOM 508 O O . GLY A 1 67 ? -14.093 -5.918 -15.007 1.00 63.19 67 GLY A O 1
ATOM 509 N N . LEU A 1 68 ? -15.863 -7.300 -15.083 1.00 66.56 68 LEU A N 1
ATOM 510 C CA . LEU A 1 68 ? -15.835 -7.682 -13.659 1.00 66.56 68 LEU A CA 1
ATOM 511 C C . LEU A 1 68 ? -14.453 -8.206 -13.216 1.00 66.56 68 LEU A C 1
ATOM 513 O O . LEU A 1 68 ? -13.977 -7.873 -12.133 1.00 66.56 68 LEU A O 1
ATOM 517 N N . GLU A 1 69 ? -13.778 -8.956 -14.089 1.00 66.88 69 GLU A N 1
ATOM 518 C CA . GLU A 1 69 ? -12.416 -9.464 -13.882 1.00 66.88 69 GLU A CA 1
ATOM 519 C C . GLU A 1 69 ? -11.383 -8.334 -13.720 1.00 66.88 69 GLU A C 1
ATOM 521 O O . GLU A 1 69 ? -10.508 -8.413 -12.861 1.00 66.88 69 GLU A O 1
ATOM 526 N N . GLY A 1 70 ? -11.504 -7.247 -14.492 1.00 67.00 70 GLY A N 1
ATOM 527 C CA . GLY A 1 70 ? -10.598 -6.097 -14.407 1.00 67.00 70 GLY A CA 1
ATOM 528 C C . GLY A 1 70 ? -10.764 -5.323 -13.099 1.00 67.00 70 GLY A C 1
ATOM 529 O O . GLY A 1 70 ? -9.779 -4.927 -12.477 1.00 67.00 70 GLY A O 1
ATOM 530 N N . ILE A 1 71 ? -12.006 -5.179 -12.631 1.00 68.31 71 ILE A N 1
ATOM 531 C CA . ILE A 1 71 ? -12.317 -4.556 -11.336 1.00 68.31 71 ILE A CA 1
ATOM 532 C C . ILE A 1 71 ? -11.723 -5.378 -10.185 1.00 68.31 71 ILE A C 1
ATOM 534 O O . ILE A 1 71 ? -11.133 -4.815 -9.262 1.00 68.31 71 ILE A O 1
ATOM 538 N N . LEU A 1 72 ? -11.840 -6.707 -10.244 1.00 68.81 72 LEU A N 1
ATOM 539 C CA . LEU A 1 72 ? -11.279 -7.612 -9.236 1.00 68.81 72 LEU A CA 1
ATOM 540 C C . LEU A 1 72 ? -9.741 -7.620 -9.259 1.00 68.81 72 LEU A C 1
ATOM 542 O O . LEU A 1 72 ? -9.107 -7.685 -8.202 1.00 68.81 72 LEU A O 1
ATOM 546 N N . TRP A 1 73 ? -9.137 -7.465 -10.441 1.00 68.38 73 TRP A N 1
ATOM 547 C CA . TRP A 1 73 ? -7.691 -7.315 -10.594 1.00 68.38 73 TRP A CA 1
ATOM 548 C C . TRP A 1 73 ? -7.184 -6.026 -9.945 1.00 68.38 73 TRP A C 1
ATOM 550 O O . TRP A 1 73 ? -6.340 -6.064 -9.054 1.00 68.38 73 TRP A O 1
ATOM 560 N N . VAL A 1 74 ? -7.774 -4.878 -10.288 1.00 69.50 74 VAL A N 1
ATOM 561 C CA . VAL A 1 74 ? -7.444 -3.587 -9.657 1.00 69.50 74 VAL A CA 1
ATOM 562 C C . VAL A 1 74 ? -7.696 -3.631 -8.143 1.00 69.50 74 VAL A C 1
ATOM 564 O O . VAL A 1 74 ? -6.910 -3.090 -7.363 1.00 69.50 74 VAL A O 1
ATOM 567 N N . GLY A 1 75 ? -8.737 -4.348 -7.710 1.00 69.69 75 GLY A N 1
ATOM 568 C CA . GLY A 1 75 ? -9.087 -4.531 -6.305 1.00 69.69 75 GLY A CA 1
ATOM 569 C C . GLY A 1 75 ? -7.950 -5.072 -5.434 1.00 69.69 75 GLY A C 1
ATOM 570 O O . GLY A 1 75 ? -7.789 -4.607 -4.308 1.00 69.69 75 GLY A O 1
ATOM 571 N N . GLY A 1 76 ? -7.111 -5.989 -5.926 1.00 70.19 76 GLY A N 1
ATOM 572 C CA . GLY A 1 76 ? -6.003 -6.504 -5.106 1.00 70.19 76 GLY A CA 1
ATOM 573 C C . GLY A 1 76 ? -4.803 -5.577 -5.016 1.00 70.19 76 GLY A C 1
ATOM 574 O O . GLY A 1 76 ? -4.165 -5.554 -3.972 1.00 70.19 76 GLY A O 1
ATOM 575 N N . PHE A 1 77 ? -4.532 -4.750 -6.031 1.00 72.44 77 PHE A N 1
ATOM 576 C CA . PHE A 1 77 ? -3.533 -3.684 -5.897 1.00 72.44 77 PHE A CA 1
ATOM 577 C C . PHE A 1 77 ? -3.966 -2.644 -4.866 1.00 72.44 77 PHE A C 1
ATOM 579 O O . PHE A 1 77 ? -3.140 -2.168 -4.093 1.00 72.44 77 PHE A O 1
ATOM 586 N N . ILE A 1 78 ? -5.265 -2.331 -4.813 1.00 75.00 78 ILE A N 1
ATOM 587 C CA . ILE A 1 78 ? -5.830 -1.444 -3.789 1.00 75.00 78 ILE A CA 1
ATOM 588 C C . ILE A 1 78 ? -5.686 -2.075 -2.400 1.00 75.00 78 ILE A C 1
ATOM 590 O O . ILE A 1 78 ? -5.276 -1.395 -1.460 1.00 75.00 78 ILE A O 1
ATOM 594 N N . VAL A 1 79 ? -5.978 -3.373 -2.266 1.00 77.38 79 VAL A N 1
ATOM 595 C CA . VAL A 1 79 ? -5.776 -4.095 -1.002 1.00 77.38 79 VAL A CA 1
ATOM 596 C C . VAL A 1 79 ? -4.297 -4.107 -0.620 1.00 77.38 79 VAL A C 1
ATOM 598 O O . VAL A 1 79 ? -3.985 -3.751 0.508 1.00 77.38 79 VAL A O 1
ATOM 601 N N . TYR A 1 80 ? -3.378 -4.408 -1.536 1.00 76.38 80 TYR A N 1
ATOM 602 C CA . TYR A 1 80 ? -1.937 -4.353 -1.277 1.00 76.38 80 TYR A CA 1
ATOM 603 C C . TYR A 1 80 ? -1.471 -2.952 -0.851 1.00 76.38 80 TYR A C 1
ATOM 605 O O . TYR A 1 80 ? -0.762 -2.804 0.138 1.00 76.38 80 TYR A O 1
ATOM 613 N N . ALA A 1 81 ? -1.944 -1.895 -1.514 1.00 77.88 81 ALA A N 1
ATOM 614 C CA . ALA A 1 81 ? -1.658 -0.517 -1.112 1.00 77.88 81 ALA A CA 1
ATOM 615 C C . ALA A 1 81 ? -2.201 -0.169 0.291 1.00 77.88 81 ALA A C 1
ATOM 617 O O . ALA A 1 81 ? -1.706 0.757 0.934 1.00 77.88 81 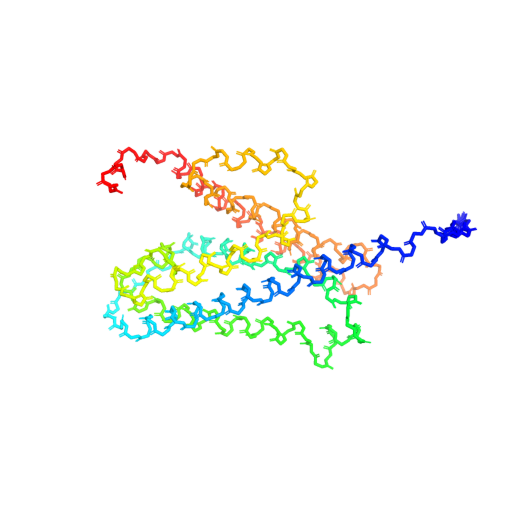ALA A O 1
ATOM 618 N N . SER A 1 82 ? -3.193 -0.915 0.792 1.00 78.94 82 SER A N 1
ATOM 619 C CA . SER A 1 82 ? -3.762 -0.740 2.134 1.00 78.94 82 SER A CA 1
ATOM 620 C C . SER A 1 82 ? -2.947 -1.377 3.273 1.00 78.94 82 SER A C 1
ATOM 622 O O . SER A 1 82 ? -3.355 -1.269 4.429 1.00 78.94 82 SER A O 1
ATOM 624 N N . GLU A 1 83 ? -1.762 -1.944 2.994 1.00 80.81 83 GLU A N 1
ATOM 625 C CA . GLU A 1 83 ? -0.765 -2.411 3.987 1.00 80.81 83 GLU A CA 1
ATOM 626 C C . GLU A 1 83 ? -0.516 -1.411 5.135 1.00 80.81 83 GLU A C 1
ATOM 628 O O . GLU A 1 83 ? -0.254 -1.801 6.276 1.00 80.81 83 GLU A O 1
ATOM 633 N N . GLY A 1 84 ? -0.676 -0.109 4.866 1.00 77.88 84 GLY A N 1
ATOM 634 C CA . GLY A 1 84 ? -0.562 0.958 5.863 1.00 77.88 84 GLY A CA 1
ATOM 635 C C . GLY A 1 84 ? -1.531 0.851 7.052 1.00 77.88 84 GLY A C 1
ATOM 636 O O . GLY A 1 84 ? -1.319 1.529 8.057 1.00 77.88 84 GLY A O 1
ATOM 637 N N . ILE A 1 85 ? -2.552 -0.015 7.001 1.00 83.94 85 ILE A N 1
ATOM 638 C CA . ILE A 1 85 ? -3.474 -0.248 8.125 1.00 83.94 85 ILE A CA 1
ATOM 639 C C . ILE A 1 85 ? -2.753 -0.721 9.396 1.00 83.94 85 ILE A C 1
ATOM 641 O O . ILE A 1 85 ? -3.153 -0.363 10.503 1.00 83.94 85 ILE A O 1
ATOM 645 N N . ASN A 1 86 ? -1.634 -1.438 9.255 1.00 82.25 86 ASN A N 1
ATOM 646 C CA . ASN A 1 86 ? -0.833 -1.917 10.385 1.00 82.25 86 ASN A CA 1
ATOM 647 C C . ASN A 1 86 ? -0.200 -0.773 11.199 1.00 82.25 86 ASN A C 1
ATOM 649 O O . ASN A 1 86 ? 0.141 -0.947 12.369 1.00 82.25 86 ASN A O 1
ATOM 653 N N . LEU A 1 87 ? -0.087 0.420 10.608 1.00 84.69 87 LEU A N 1
ATOM 654 C CA . LEU A 1 87 ? 0.464 1.610 11.257 1.00 84.69 87 LEU A CA 1
ATOM 655 C C . LEU A 1 87 ? -0.583 2.385 12.067 1.00 84.69 87 LEU A C 1
ATOM 657 O O . LEU A 1 87 ? -0.224 3.282 12.828 1.00 84.69 87 LEU A O 1
ATOM 661 N N . VAL A 1 88 ? -1.867 2.026 11.960 1.00 86.75 88 VAL A N 1
ATOM 662 C CA . VAL A 1 88 ? -2.965 2.734 12.631 1.00 86.75 88 VAL A CA 1
ATOM 663 C C . VAL A 1 88 ? -2.846 2.667 14.155 1.00 86.75 88 VAL A C 1
ATOM 665 O O . VAL A 1 88 ? -2.992 3.692 14.820 1.00 86.75 88 VAL A O 1
ATOM 668 N N . PHE A 1 89 ? -2.552 1.495 14.728 1.00 86.88 89 PHE A N 1
ATOM 669 C CA . PHE A 1 89 ? -2.441 1.349 16.185 1.00 86.88 89 PHE A CA 1
ATOM 670 C C . PHE A 1 89 ? -1.199 2.039 16.770 1.00 86.88 89 PHE A C 1
ATOM 672 O O . PHE A 1 89 ? -1.359 2.789 17.736 1.00 86.88 89 PHE A O 1
ATOM 679 N N . PRO A 1 90 ? 0.016 1.875 16.202 1.00 86.25 90 PRO A N 1
ATOM 680 C CA . PRO A 1 90 ? 1.175 2.658 16.629 1.00 86.25 90 PRO A CA 1
ATOM 681 C C . PRO A 1 90 ? 0.944 4.170 16.519 1.00 86.25 90 PRO A C 1
ATOM 683 O O . PRO A 1 90 ? 1.305 4.916 17.427 1.00 86.25 90 PRO A O 1
ATOM 686 N N . LEU A 1 91 ? 0.285 4.626 15.448 1.00 86.00 91 LEU A N 1
ATOM 687 C CA . LEU A 1 91 ? -0.070 6.034 15.273 1.00 86.00 91 LEU A CA 1
ATOM 688 C C . LEU A 1 91 ? -1.050 6.510 16.353 1.00 86.00 91 LEU A C 1
ATOM 690 O O . LEU A 1 91 ? -0.883 7.601 16.898 1.00 86.00 91 LEU A O 1
ATOM 694 N N . MET A 1 92 ? -2.043 5.684 16.697 1.00 86.25 92 MET A N 1
ATOM 695 C CA . MET A 1 92 ? -2.968 5.957 17.798 1.00 86.25 92 MET A CA 1
ATOM 696 C C . MET A 1 92 ? -2.244 6.110 19.131 1.00 86.25 92 MET A C 1
ATOM 698 O O . MET A 1 92 ? -2.522 7.058 19.862 1.00 86.25 92 MET A O 1
ATOM 702 N N . ALA A 1 93 ? -1.283 5.231 19.411 1.00 89.12 93 ALA A N 1
ATOM 703 C CA . ALA A 1 93 ? -0.469 5.294 20.619 1.00 89.12 93 ALA A CA 1
ATOM 704 C C . ALA A 1 93 ? 0.446 6.534 20.667 1.00 89.12 93 ALA A C 1
ATOM 706 O O . ALA A 1 93 ? 0.746 7.028 21.751 1.00 89.12 93 ALA A O 1
ATOM 707 N N . ALA A 1 94 ? 0.872 7.055 19.512 1.00 88.31 94 ALA A N 1
ATOM 708 C CA . ALA A 1 94 ? 1.725 8.240 19.418 1.00 88.31 94 ALA A CA 1
ATOM 709 C C . ALA A 1 94 ? 0.958 9.577 19.508 1.00 88.31 94 ALA A C 1
ATOM 711 O O . ALA A 1 94 ? 1.567 10.633 19.696 1.00 88.31 94 ALA A O 1
ATOM 712 N N . MET A 1 95 ? -0.370 9.575 19.361 1.00 88.00 95 MET A N 1
ATOM 713 C CA . MET A 1 95 ? -1.169 10.802 19.377 1.00 88.00 95 MET A CA 1
ATOM 714 C C . MET A 1 95 ? -1.414 11.345 20.785 1.00 88.00 95 MET A C 1
ATOM 716 O O . MET A 1 95 ? -1.748 10.621 21.715 1.00 88.00 95 MET A O 1
ATOM 720 N N . LYS A 1 96 ? -1.393 12.679 20.904 1.00 91.75 96 LYS A N 1
ATOM 721 C CA . LYS A 1 96 ? -1.724 13.391 22.150 1.00 91.75 96 LYS A CA 1
ATOM 722 C C . LYS A 1 96 ? -3.171 13.171 22.618 1.00 91.75 96 LYS A C 1
ATOM 724 O O . LYS A 1 96 ? -3.429 13.236 23.811 1.00 91.75 96 LYS A O 1
ATOM 729 N N . ASN A 1 97 ? -4.110 12.968 21.687 1.00 88.94 97 ASN A N 1
ATOM 730 C CA . ASN A 1 97 ? -5.526 12.710 21.978 1.00 88.94 97 ASN A CA 1
ATOM 731 C C . ASN A 1 97 ? -6.034 11.542 21.108 1.00 88.94 97 ASN A C 1
ATOM 733 O O . ASN A 1 97 ? -6.521 11.798 20.001 1.00 88.94 97 ASN A O 1
ATOM 737 N N . PRO A 1 98 ? -5.923 10.282 21.565 1.00 85.56 98 PRO A N 1
ATOM 738 C CA . PRO A 1 98 ? -6.299 9.112 20.766 1.00 85.56 98 PRO A CA 1
ATOM 739 C C . PRO A 1 98 ? -7.805 9.052 20.457 1.00 85.56 98 PRO A C 1
ATOM 741 O O . PRO A 1 98 ? -8.187 8.588 19.385 1.00 85.56 98 PRO A O 1
ATOM 744 N N . ASP A 1 99 ? -8.662 9.611 21.318 1.00 85.31 99 ASP A N 1
ATOM 745 C CA . ASP A 1 99 ? -10.125 9.608 21.134 1.00 85.31 99 ASP A CA 1
ATOM 746 C C . ASP A 1 99 ? -10.578 10.380 19.884 1.00 85.31 99 ASP A C 1
ATOM 748 O O . ASP A 1 99 ? -11.600 10.073 19.266 1.00 85.31 99 ASP A O 1
ATOM 752 N N . LYS A 1 100 ? -9.789 11.375 19.457 1.00 86.56 100 LYS A N 1
ATOM 753 C CA . LYS A 1 100 ? -10.071 12.171 18.253 1.00 86.56 100 LYS A CA 1
ATOM 754 C C . LYS A 1 100 ? -9.712 11.447 16.953 1.00 86.56 100 LYS A C 1
ATOM 756 O O . LYS A 1 100 ? -10.052 11.935 15.882 1.00 86.56 100 LYS A O 1
ATOM 761 N N . PHE A 1 101 ? -9.046 10.293 17.015 1.00 87.44 101 PHE A N 1
ATOM 762 C CA . PHE A 1 101 ? -8.694 9.535 15.814 1.00 87.44 101 PHE A CA 1
ATOM 763 C C . PHE A 1 101 ? -9.930 9.031 15.061 1.00 87.44 101 PHE A C 1
ATOM 765 O O . PHE A 1 101 ? -10.025 9.185 13.841 1.00 87.44 101 PHE A O 1
ATOM 772 N N . LEU A 1 102 ? -10.877 8.464 15.818 1.00 84.81 102 LEU A N 1
ATOM 773 C CA . LEU A 1 102 ? -12.170 7.972 15.335 1.00 84.81 102 LEU A CA 1
ATOM 774 C C . LEU A 1 102 ? -13.336 8.930 15.647 1.00 84.81 102 LEU A C 1
ATOM 776 O O . LEU A 1 102 ? -14.403 8.775 15.062 1.00 84.81 102 LEU A O 1
ATOM 780 N N . GLY A 1 103 ? -13.160 9.902 16.554 1.00 81.12 103 GLY A N 1
ATOM 781 C CA . GLY A 1 103 ? -14.183 10.901 16.901 1.00 81.12 103 GLY A CA 1
ATOM 782 C C . GLY A 1 103 ? -14.467 11.921 15.789 1.00 81.12 103 GLY A C 1
ATOM 783 O O . GLY A 1 103 ? -13.915 11.820 14.703 1.00 81.12 103 GLY A O 1
ATOM 784 N N . CYS A 1 104 ? -15.311 12.928 16.039 1.00 82.44 104 CYS A N 1
ATOM 785 C CA . CYS A 1 104 ? -15.561 14.037 15.102 1.00 82.44 104 CYS A CA 1
ATOM 786 C C . CYS A 1 104 ? -14.735 15.280 15.500 1.00 82.44 104 CYS A C 1
ATOM 788 O O . CYS A 1 104 ? -14.936 15.774 16.612 1.00 82.44 104 CYS A O 1
ATOM 790 N N . PRO A 1 105 ? -13.854 15.839 14.642 1.00 79.12 105 PRO A N 1
ATOM 791 C CA . PRO A 1 105 ? -13.512 15.424 13.276 1.00 79.12 105 PRO A CA 1
ATOM 792 C C . PRO A 1 105 ? -12.585 14.199 13.241 1.00 79.12 105 PRO A C 1
ATOM 794 O O . PRO A 1 105 ? -11.598 14.144 13.972 1.00 79.12 105 PRO A O 1
ATOM 797 N N . SER A 1 106 ? -12.886 13.235 12.366 1.00 86.38 106 SER A N 1
ATOM 798 C CA . SER A 1 106 ? -12.157 11.963 12.306 1.00 86.38 106 SER A CA 1
ATOM 799 C C . SER A 1 106 ? -10.884 12.108 11.488 1.00 86.38 106 SER A C 1
ATOM 801 O O . SER A 1 106 ? -10.943 12.242 10.262 1.00 86.38 106 SER A O 1
ATOM 803 N N . LEU A 1 107 ? -9.730 12.026 12.153 1.00 88.69 107 LEU A N 1
ATOM 804 C CA . LEU A 1 107 ? -8.433 12.073 11.474 1.00 88.69 107 LEU A CA 1
ATOM 805 C C . LEU A 1 107 ? -8.283 10.917 10.474 1.00 88.69 107 LEU A C 1
ATOM 807 O O . LEU A 1 107 ? -7.803 11.125 9.361 1.00 88.69 107 LEU A O 1
ATOM 811 N N . LEU A 1 108 ? -8.764 9.723 10.839 1.00 88.06 108 LEU A N 1
ATOM 812 C CA . LEU A 1 108 ? -8.760 8.560 9.951 1.00 88.06 108 LEU A CA 1
ATOM 813 C C . LEU A 1 108 ? -9.583 8.818 8.677 1.00 88.06 108 LEU A C 1
ATOM 815 O O . LEU A 1 108 ? -9.111 8.558 7.575 1.00 88.06 108 LEU A O 1
ATOM 819 N N . CYS A 1 109 ? -10.796 9.366 8.814 1.00 88.19 109 CYS A N 1
ATOM 820 C CA . CYS A 1 109 ? -11.670 9.637 7.669 1.00 88.19 109 CYS A CA 1
ATOM 821 C C . CYS A 1 109 ? -11.071 10.709 6.749 1.00 88.19 109 CYS A C 1
ATOM 823 O O . CYS A 1 109 ? -11.031 10.523 5.536 1.00 88.19 109 CYS A O 1
ATOM 825 N N . ALA A 1 110 ? -10.528 11.790 7.321 1.00 90.50 110 ALA A N 1
ATOM 826 C CA . ALA A 1 110 ? -9.847 12.831 6.555 1.00 90.50 110 ALA A CA 1
ATOM 827 C C . ALA A 1 110 ? -8.655 12.274 5.753 1.00 90.50 110 ALA A C 1
ATOM 829 O O . ALA A 1 110 ? -8.502 12.600 4.574 1.00 90.50 110 ALA A O 1
ATOM 830 N N . GLY A 1 111 ? -7.852 11.390 6.357 1.00 89.00 111 GLY A N 1
ATOM 831 C CA . GLY A 1 111 ? -6.751 10.708 5.675 1.00 89.00 111 GLY A CA 1
ATOM 832 C C . GLY A 1 111 ? -7.231 9.827 4.519 1.00 89.00 111 GLY A C 1
ATOM 833 O O . GLY A 1 111 ? -6.724 9.943 3.405 1.00 89.00 111 GLY A O 1
ATOM 834 N N . MET A 1 112 ? -8.262 9.008 4.749 1.00 87.88 112 MET A N 1
ATOM 835 C CA . MET A 1 112 ? -8.813 8.123 3.717 1.00 87.88 112 MET A CA 1
ATOM 836 C C . MET A 1 112 ? -9.459 8.892 2.558 1.00 87.88 112 MET A C 1
ATOM 838 O O . MET A 1 112 ? -9.264 8.521 1.404 1.00 87.88 112 MET A O 1
ATOM 842 N N . ILE A 1 113 ? -10.180 9.985 2.836 1.00 90.06 113 ILE A N 1
ATOM 843 C CA . ILE A 1 113 ? -10.745 10.863 1.799 1.00 90.06 113 ILE A CA 1
ATOM 844 C C . ILE A 1 113 ? -9.624 11.500 0.976 1.00 90.06 113 ILE A C 1
ATOM 846 O O . ILE A 1 113 ? -9.705 11.527 -0.250 1.00 90.06 113 ILE A O 1
ATOM 850 N N . THR A 1 114 ? -8.563 11.973 1.635 1.00 89.38 114 THR A N 1
ATOM 851 C CA . THR A 1 114 ? -7.407 12.571 0.953 1.00 89.38 114 THR A CA 1
ATOM 852 C C . THR A 1 114 ? -6.730 11.557 0.029 1.00 89.38 114 THR A C 1
ATOM 854 O O . THR A 1 114 ? -6.457 11.866 -1.130 1.00 89.38 114 THR A O 1
ATOM 857 N N . LEU A 1 115 ? -6.521 10.324 0.504 1.00 86.88 115 LEU A N 1
ATOM 858 C CA . LEU A 1 115 ? -5.944 9.245 -0.298 1.00 86.88 115 LEU A CA 1
ATOM 859 C C . LEU A 1 115 ? -6.838 8.879 -1.490 1.00 86.88 115 LEU A C 1
ATOM 861 O O . LEU A 1 115 ? -6.340 8.728 -2.603 1.00 86.88 115 LEU A O 1
ATOM 865 N N . ALA A 1 116 ? -8.152 8.773 -1.276 1.00 86.69 116 ALA A N 1
ATOM 866 C CA . ALA A 1 116 ? -9.109 8.473 -2.336 1.00 86.69 116 ALA A CA 1
ATOM 867 C C . ALA A 1 116 ? -9.137 9.576 -3.405 1.00 86.69 116 ALA A C 1
ATOM 869 O O . ALA A 1 116 ? -9.088 9.275 -4.595 1.00 86.69 116 ALA A O 1
ATOM 870 N N . ALA A 1 117 ? -9.150 10.848 -2.998 1.00 89.38 117 ALA A N 1
ATOM 871 C CA . ALA A 1 117 ? -9.092 11.979 -3.919 1.00 89.38 117 ALA A CA 1
ATOM 872 C C . ALA A 1 117 ? -7.799 11.962 -4.748 1.00 89.38 117 ALA A C 1
ATOM 874 O O . ALA A 1 117 ? -7.843 12.119 -5.968 1.00 89.38 117 ALA A O 1
ATOM 875 N N . PHE A 1 118 ? -6.659 11.700 -4.105 1.00 84.75 118 PHE A N 1
ATOM 876 C CA . PHE A 1 118 ? -5.377 11.580 -4.790 1.00 84.75 118 PHE A CA 1
ATOM 877 C C . PHE A 1 118 ? -5.357 10.413 -5.791 1.00 84.75 118 PHE A C 1
ATOM 879 O O . PHE A 1 118 ? -4.959 10.590 -6.941 1.00 84.75 118 PHE A O 1
ATOM 886 N N . ALA A 1 119 ? -5.853 9.238 -5.395 1.00 81.31 119 ALA A N 1
ATOM 887 C CA . ALA A 1 119 ? -5.939 8.071 -6.270 1.00 81.31 119 ALA A CA 1
ATOM 888 C C . ALA A 1 119 ? -6.839 8.322 -7.490 1.00 81.31 119 ALA A C 1
ATOM 890 O O . ALA A 1 119 ? -6.480 7.942 -8.602 1.00 81.31 119 ALA A O 1
ATOM 891 N N . VAL A 1 120 ? -7.973 9.009 -7.312 1.00 82.56 120 VAL A N 1
ATOM 892 C CA . VAL A 1 120 ? -8.850 9.402 -8.426 1.00 82.56 120 VAL A CA 1
ATOM 893 C C . VAL A 1 120 ? -8.114 10.319 -9.399 1.00 82.56 120 VAL A C 1
ATOM 895 O O . VAL A 1 120 ? -8.192 10.093 -10.602 1.00 82.56 120 VAL A O 1
ATOM 898 N N . VAL A 1 121 ? -7.351 11.305 -8.913 1.00 82.50 121 VAL A N 1
ATOM 899 C CA . VAL A 1 121 ? -6.531 12.172 -9.779 1.00 82.50 121 VAL A CA 1
ATOM 900 C C . VAL A 1 121 ? -5.527 11.350 -10.591 1.00 82.50 121 VAL A C 1
ATOM 902 O O . VAL A 1 121 ? -5.411 11.563 -11.797 1.00 82.50 121 VAL A O 1
ATOM 905 N N . LEU A 1 122 ? -4.847 10.382 -9.967 1.00 77.56 122 LEU A N 1
ATOM 906 C CA . LEU A 1 122 ? -3.895 9.509 -10.660 1.00 77.56 122 LEU A CA 1
ATOM 907 C C . LEU A 1 122 ? -4.567 8.633 -11.725 1.00 77.56 122 LEU A C 1
ATOM 909 O O . LEU A 1 122 ? -4.059 8.533 -12.838 1.00 77.56 122 LEU A O 1
ATOM 913 N N . VAL A 1 123 ? -5.704 8.009 -11.402 1.00 74.50 123 VAL A N 1
ATOM 914 C CA . VAL A 1 123 ? -6.445 7.147 -12.338 1.00 74.50 123 VAL A CA 1
ATOM 915 C C . VAL A 1 123 ? -6.992 7.961 -13.502 1.00 74.50 123 VAL A C 1
ATOM 917 O O . VAL A 1 123 ? -6.862 7.544 -14.649 1.00 74.50 123 VAL A O 1
ATOM 920 N N . MET A 1 124 ? -7.551 9.140 -13.223 1.00 72.12 124 MET A N 1
ATOM 921 C CA . MET A 1 124 ? -8.017 10.048 -14.265 1.00 72.12 124 MET A CA 1
ATOM 922 C C . MET A 1 124 ? -6.856 10.467 -15.166 1.00 72.12 124 MET A C 1
ATOM 924 O O . MET A 1 124 ? -6.985 10.349 -16.374 1.00 72.12 124 MET A O 1
ATOM 928 N N . ALA A 1 125 ? -5.709 10.880 -14.618 1.00 72.75 125 ALA A N 1
ATOM 929 C CA . ALA A 1 125 ? -4.538 11.242 -15.421 1.00 72.75 125 ALA A CA 1
ATOM 930 C C . ALA A 1 125 ? -3.988 10.056 -16.240 1.00 72.75 125 ALA A C 1
ATOM 932 O O . ALA A 1 125 ? -3.626 10.228 -17.402 1.00 72.75 125 ALA A O 1
ATOM 933 N N . GLY A 1 126 ? -3.962 8.852 -15.662 1.00 67.88 126 GLY A N 1
ATOM 934 C CA . GLY A 1 126 ? -3.441 7.643 -16.304 1.00 67.88 126 GLY A CA 1
ATOM 935 C C . GLY A 1 126 ? -4.355 7.058 -17.382 1.00 67.88 126 GLY A C 1
ATOM 936 O O . GLY A 1 126 ? -3.862 6.577 -18.396 1.00 67.88 126 GLY A O 1
ATOM 937 N N . SER A 1 127 ? -5.680 7.142 -17.218 1.00 61.12 127 SER A N 1
ATOM 938 C CA . SER A 1 127 ? -6.648 6.594 -18.182 1.00 61.12 127 SER A CA 1
ATOM 939 C C . SER A 1 127 ? -6.587 7.266 -19.557 1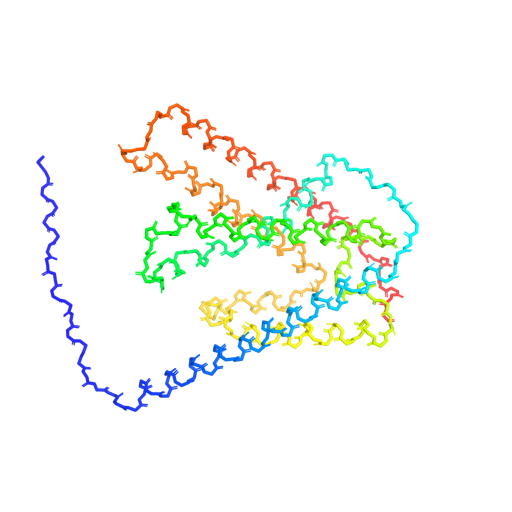.00 61.12 127 SER A C 1
ATOM 941 O O . SER A 1 127 ? -7.060 6.687 -20.533 1.00 61.12 127 SER A O 1
ATOM 943 N N . TYR A 1 128 ? -6.045 8.483 -19.645 1.00 54.94 128 TYR A N 1
ATOM 944 C CA . TYR A 1 128 ? -5.919 9.219 -20.905 1.00 54.94 128 TYR A CA 1
ATOM 945 C C . TYR A 1 128 ? -4.620 8.939 -21.651 1.00 54.94 128 TYR A C 1
ATOM 947 O O . TYR A 1 128 ? -4.439 9.468 -22.740 1.00 54.94 128 TYR A O 1
ATOM 955 N N . SER A 1 129 ? -3.694 8.161 -21.097 1.00 55.97 129 SER A N 1
ATOM 956 C CA . SER A 1 129 ? -2.413 7.941 -21.752 1.00 55.97 129 SER A CA 1
ATOM 957 C C . SER A 1 129 ? -2.297 6.497 -22.227 1.00 55.97 129 SER A C 1
ATOM 959 O O . SER A 1 129 ? -2.566 5.556 -21.486 1.00 55.97 129 SER A O 1
ATOM 961 N N . THR A 1 130 ? -1.976 6.337 -23.512 1.00 49.25 130 THR A N 1
ATOM 962 C CA . THR A 1 130 ? -2.013 5.069 -24.260 1.00 49.25 130 THR A CA 1
ATOM 963 C C . THR A 1 130 ? -0.857 4.150 -23.860 1.00 49.25 130 THR A C 1
ATOM 965 O O . THR A 1 130 ? 0.072 3.904 -24.624 1.00 49.25 130 THR A O 1
ATOM 968 N N . TYR A 1 131 ? -0.887 3.654 -22.632 1.00 49.38 131 TYR A N 1
ATOM 969 C CA . TYR A 1 131 ? -0.017 2.594 -22.152 1.00 49.38 131 TYR A CA 1
ATOM 970 C C . TYR A 1 131 ? -0.752 1.858 -21.046 1.00 49.38 131 TYR A C 1
ATOM 972 O O . TYR A 1 131 ? -1.362 2.480 -20.182 1.00 49.38 131 TYR A O 1
ATOM 980 N N . ASN A 1 132 ? -0.708 0.524 -21.099 1.00 43.72 132 ASN A N 1
ATOM 981 C CA . ASN A 1 132 ? -1.226 -0.363 -20.065 1.00 43.72 132 ASN A CA 1
ATOM 982 C C . ASN A 1 132 ? -0.917 0.224 -18.679 1.00 43.72 132 ASN A C 1
ATOM 984 O O . ASN A 1 132 ? 0.217 0.150 -18.212 1.00 43.72 132 ASN A O 1
ATOM 988 N N . VAL A 1 133 ? -1.939 0.781 -18.018 1.00 44.44 133 VAL A N 1
ATOM 989 C CA . VAL A 1 133 ? -1.881 1.363 -16.658 1.00 44.44 133 VAL A CA 1
ATOM 990 C C . VAL A 1 133 ? -1.398 0.357 -15.607 1.00 44.44 133 VAL A C 1
ATOM 992 O O . VAL A 1 133 ? -1.051 0.695 -14.481 1.00 44.44 133 VAL A O 1
ATOM 995 N N . VAL A 1 134 ? -1.357 -0.900 -16.026 1.00 44.84 134 VAL A N 1
ATOM 996 C CA . VAL A 1 134 ? -0.884 -2.074 -15.325 1.00 44.84 134 VAL A CA 1
ATOM 997 C C . VAL A 1 134 ? 0.652 -2.181 -15.296 1.00 44.84 134 VAL A C 1
ATOM 999 O O . VAL A 1 134 ? 1.206 -2.728 -14.347 1.00 44.84 134 VAL A O 1
ATOM 1002 N N . PHE A 1 135 ? 1.369 -1.628 -16.282 1.00 41.25 135 PHE A N 1
ATOM 1003 C CA . PHE A 1 135 ? 2.815 -1.833 -16.455 1.00 41.25 135 PHE A CA 1
ATOM 1004 C C . PHE A 1 135 ? 3.685 -0.686 -15.906 1.00 41.25 135 PHE A C 1
ATOM 1006 O O . PHE A 1 135 ? 4.710 -0.313 -16.467 1.00 41.25 135 PHE A O 1
ATOM 1013 N N . PHE A 1 136 ? 3.331 -0.223 -14.704 1.00 49.75 136 PHE A N 1
ATOM 1014 C CA . PHE A 1 136 ? 4.241 0.451 -13.773 1.00 49.75 136 PHE A CA 1
ATOM 1015 C C . PHE A 1 136 ? 4.489 1.948 -14.043 1.00 49.75 136 PHE A C 1
ATOM 1017 O O . PHE A 1 136 ? 5.261 2.338 -14.921 1.00 49.75 136 PHE A O 1
ATOM 1024 N N . ILE A 1 137 ? 3.945 2.770 -13.137 1.00 50.75 137 ILE A N 1
ATOM 1025 C CA . ILE A 1 137 ? 4.168 4.219 -12.936 1.00 50.75 137 ILE A CA 1
ATOM 1026 C C . ILE A 1 137 ? 5.666 4.627 -12.883 1.00 50.75 137 ILE A C 1
ATOM 1028 O O . ILE A 1 137 ? 5.981 5.812 -12.930 1.00 50.75 137 ILE A O 1
ATOM 1032 N N . PHE A 1 138 ? 6.604 3.670 -12.877 1.00 49.75 138 PHE A N 1
ATOM 1033 C CA . PHE A 1 138 ? 8.046 3.922 -12.943 1.00 49.75 138 PHE A CA 1
ATOM 1034 C C . PHE A 1 138 ? 8.818 3.233 -14.075 1.00 49.75 138 PHE A C 1
ATOM 1036 O O . PHE A 1 138 ? 9.900 3.712 -14.373 1.00 49.75 138 PHE A O 1
ATOM 1043 N N . LEU A 1 139 ? 8.355 2.144 -14.706 1.00 46.44 139 LEU A N 1
ATOM 1044 C CA . LEU A 1 139 ? 9.151 1.437 -15.732 1.00 46.44 139 LEU A CA 1
ATOM 1045 C C . LEU A 1 139 ? 8.731 1.809 -17.157 1.00 46.44 139 LEU A C 1
ATOM 1047 O O . LEU A 1 139 ? 9.596 1.830 -18.032 1.00 46.44 139 LEU A O 1
ATOM 1051 N N . GLY A 1 140 ? 7.455 2.151 -17.367 1.00 50.28 140 GLY A N 1
ATOM 1052 C CA . GLY A 1 140 ? 6.908 2.526 -18.674 1.00 50.28 140 GLY A CA 1
ATOM 1053 C C . GLY A 1 140 ? 7.227 3.953 -19.128 1.00 50.28 140 GLY A C 1
ATOM 1054 O O . GLY A 1 140 ? 6.937 4.302 -20.269 1.00 50.28 140 GLY A O 1
ATOM 1055 N N . THR A 1 141 ? 7.833 4.789 -18.274 1.00 52.03 141 THR A N 1
ATOM 1056 C CA . THR A 1 141 ? 8.287 6.128 -18.674 1.00 52.03 141 THR A CA 1
ATOM 1057 C C . THR A 1 141 ? 9.361 5.980 -19.760 1.00 52.03 141 THR A C 1
ATOM 1059 O O . THR A 1 141 ? 10.333 5.240 -19.539 1.00 52.03 141 THR A O 1
ATOM 1062 N N . PRO A 1 142 ? 9.214 6.650 -20.922 1.00 55.03 142 PRO A N 1
ATOM 1063 C CA . PRO A 1 142 ? 10.168 6.540 -22.019 1.00 55.03 142 PRO A CA 1
ATOM 1064 C C . PRO A 1 142 ? 11.557 7.003 -21.581 1.00 55.03 142 PRO A C 1
ATOM 1066 O O . PRO A 1 142 ? 11.724 7.656 -20.549 1.00 55.03 142 PRO A O 1
ATOM 1069 N N . THR A 1 143 ? 12.571 6.687 -22.384 1.00 60.50 143 THR A N 1
ATOM 1070 C CA . THR A 1 143 ? 13.988 7.032 -22.164 1.00 60.50 143 THR A CA 1
ATOM 1071 C C . THR A 1 143 ? 14.281 8.537 -22.278 1.00 60.50 143 THR A C 1
ATOM 1073 O O . THR A 1 143 ? 15.372 8.932 -22.679 1.00 60.50 143 THR A O 1
ATOM 1076 N N . SER A 1 144 ? 13.314 9.395 -21.961 1.00 71.69 144 SER A N 1
ATOM 1077 C CA . SER A 1 144 ? 13.523 10.825 -21.804 1.00 71.69 144 SER A CA 1
ATOM 1078 C C . SER A 1 144 ? 14.293 11.097 -20.511 1.00 71.69 144 SER A C 1
ATOM 1080 O O . SER A 1 144 ? 14.207 10.350 -19.531 1.00 71.69 144 SER A O 1
ATOM 1082 N N . THR A 1 145 ? 15.033 12.203 -20.483 1.00 78.75 145 THR A N 1
ATOM 1083 C CA . THR A 1 145 ? 15.829 12.623 -19.321 1.00 78.75 145 THR A CA 1
ATOM 1084 C C . THR A 1 145 ? 14.975 12.753 -18.053 1.00 78.75 145 THR A C 1
ATOM 1086 O O . THR A 1 145 ? 15.414 12.389 -16.964 1.00 78.75 145 THR A O 1
ATOM 1089 N N . LEU A 1 146 ? 13.719 13.198 -18.195 1.00 74.19 146 LEU A N 1
ATOM 1090 C CA . LEU A 1 146 ? 12.763 13.303 -17.090 1.00 74.19 146 LEU A CA 1
ATOM 1091 C C . LEU A 1 146 ? 12.325 11.919 -16.578 1.00 74.19 146 LEU A C 1
ATOM 1093 O O . LEU A 1 146 ? 12.273 11.699 -15.371 1.00 74.19 146 LEU A O 1
ATOM 1097 N N . GLY A 1 147 ? 12.070 10.964 -17.480 1.00 75.50 147 GLY A N 1
ATOM 1098 C CA . GLY A 1 147 ? 11.701 9.595 -17.114 1.00 75.50 147 GLY A CA 1
ATOM 1099 C C . GLY A 1 147 ? 12.815 8.867 -16.358 1.00 75.50 147 GLY A C 1
ATOM 1100 O O . GLY A 1 147 ? 12.551 8.182 -15.370 1.00 75.50 147 GLY A O 1
ATOM 1101 N N . GLN A 1 148 ? 14.073 9.064 -16.759 1.00 80.75 148 GLN A N 1
ATOM 1102 C CA . GLN A 1 148 ? 15.225 8.530 -16.025 1.00 80.75 148 GLN A CA 1
ATOM 1103 C C . GLN A 1 148 ? 15.391 9.180 -14.644 1.00 80.75 148 GLN A C 1
ATOM 1105 O O . GLN A 1 148 ? 15.629 8.468 -13.669 1.00 80.75 148 GLN A O 1
ATOM 1110 N N . ALA A 1 149 ? 15.204 10.499 -14.530 1.00 83.00 149 ALA A N 1
ATOM 1111 C CA . ALA A 1 149 ? 15.268 11.196 -13.244 1.00 83.00 149 ALA A CA 1
ATOM 1112 C C . ALA A 1 149 ? 14.226 10.660 -12.245 1.00 83.00 149 ALA A C 1
ATOM 1114 O O . ALA A 1 149 ? 14.553 10.397 -11.090 1.00 83.00 149 ALA A O 1
ATOM 1115 N N . VAL A 1 150 ? 12.996 10.408 -12.704 1.00 83.12 150 VAL A N 1
ATOM 1116 C CA . VAL A 1 150 ? 11.918 9.820 -11.891 1.00 83.12 150 VAL A CA 1
ATOM 1117 C C . VAL A 1 150 ? 12.286 8.420 -11.389 1.00 83.12 150 VAL A C 1
ATOM 1119 O O . VAL A 1 150 ? 12.105 8.130 -10.205 1.00 83.12 150 VAL A O 1
ATOM 1122 N N . LYS A 1 151 ? 12.867 7.572 -12.252 1.00 82.81 151 LYS A N 1
ATOM 1123 C CA . LYS A 1 151 ? 13.358 6.232 -11.876 1.00 82.81 151 LYS A CA 1
ATOM 1124 C C . LYS A 1 151 ? 14.441 6.309 -10.799 1.00 82.81 151 LYS A C 1
ATOM 1126 O O . LYS A 1 151 ? 14.370 5.576 -9.817 1.00 82.81 151 LYS A O 1
ATOM 1131 N N . ILE A 1 152 ? 15.411 7.211 -10.959 1.00 86.44 152 ILE A N 1
ATOM 1132 C CA . ILE A 1 152 ? 16.507 7.394 -9.997 1.00 86.44 152 ILE A CA 1
ATOM 1133 C C . ILE A 1 152 ? 15.970 7.917 -8.660 1.00 86.44 152 ILE A C 1
ATOM 1135 O O . ILE A 1 152 ? 16.326 7.375 -7.617 1.00 86.44 152 ILE A O 1
ATOM 1139 N N . CYS A 1 153 ? 15.079 8.915 -8.670 1.00 86.38 153 CYS A N 1
ATOM 1140 C CA . CYS A 1 153 ? 14.472 9.443 -7.447 1.00 86.38 153 CYS A CA 1
ATOM 1141 C C . CYS A 1 153 ? 13.667 8.380 -6.692 1.00 86.38 153 CYS A C 1
ATOM 1143 O O . CYS A 1 153 ? 13.794 8.286 -5.475 1.00 86.38 153 CYS A O 1
ATOM 1145 N N . ALA A 1 154 ? 12.885 7.548 -7.383 1.00 86.06 154 ALA A N 1
ATOM 1146 C CA . ALA A 1 154 ? 12.159 6.465 -6.723 1.00 86.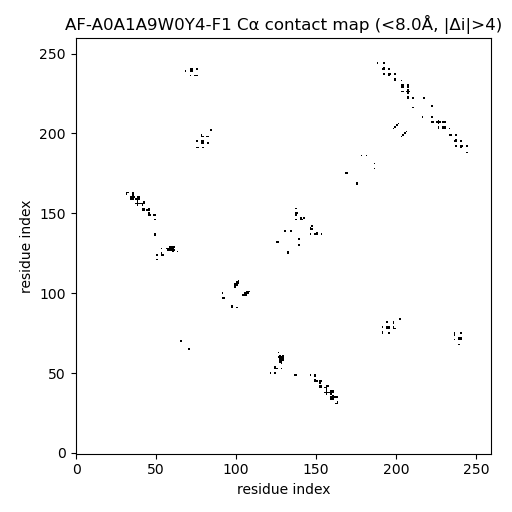06 154 ALA A CA 1
ATOM 1147 C C . ALA A 1 154 ? 13.073 5.342 -6.230 1.00 86.06 154 ALA A C 1
ATOM 1149 O O . ALA A 1 154 ? 12.874 4.845 -5.126 1.00 86.06 154 ALA A O 1
ATOM 1150 N N . ALA A 1 155 ? 14.103 4.967 -6.993 1.00 88.00 155 ALA A N 1
ATOM 1151 C CA . ALA A 1 155 ? 15.088 3.990 -6.538 1.00 88.00 155 ALA A CA 1
ATOM 1152 C C . ALA A 1 155 ? 15.819 4.480 -5.276 1.00 88.00 155 ALA A C 1
ATOM 1154 O O . ALA A 1 155 ? 15.950 3.728 -4.312 1.00 88.00 155 ALA A O 1
ATOM 1155 N N . ALA A 1 156 ? 16.227 5.753 -5.250 1.00 89.88 156 ALA A N 1
ATOM 1156 C CA . ALA A 1 156 ? 16.826 6.384 -4.077 1.00 89.88 156 ALA A CA 1
ATOM 1157 C C . ALA A 1 156 ? 15.844 6.442 -2.895 1.00 89.88 156 ALA A C 1
ATOM 1159 O O . ALA A 1 156 ? 16.217 6.109 -1.772 1.00 89.88 156 ALA A O 1
ATOM 1160 N N . GLY A 1 157 ? 14.579 6.793 -3.149 1.00 90.06 157 GLY A N 1
ATOM 1161 C CA . GLY A 1 157 ? 13.518 6.803 -2.142 1.00 90.06 157 GLY A CA 1
ATOM 1162 C C . GLY A 1 157 ? 13.330 5.438 -1.481 1.00 90.06 157 GLY A C 1
ATOM 1163 O O . GLY A 1 157 ? 13.427 5.318 -0.260 1.00 90.06 157 GLY A O 1
ATOM 1164 N N . ILE A 1 158 ? 13.156 4.390 -2.292 1.00 89.25 158 ILE A N 1
ATOM 1165 C CA . ILE A 1 158 ? 13.009 3.007 -1.821 1.00 89.25 158 ILE A CA 1
ATOM 1166 C C . ILE A 1 158 ? 14.256 2.563 -1.053 1.00 89.25 158 ILE A C 1
ATOM 1168 O O . ILE A 1 158 ? 14.125 2.005 0.034 1.00 89.25 158 ILE A O 1
ATOM 1172 N N . PHE A 1 159 ? 15.455 2.848 -1.568 1.00 90.06 159 PHE A N 1
ATOM 1173 C CA . PHE A 1 159 ? 16.711 2.505 -0.900 1.00 90.06 159 PHE A CA 1
ATOM 1174 C C . PHE A 1 159 ? 16.829 3.150 0.486 1.00 90.06 159 PHE A C 1
ATOM 1176 O O . PHE A 1 159 ? 17.267 2.499 1.428 1.00 90.06 159 PHE A O 1
ATOM 1183 N N . CYS A 1 160 ? 16.385 4.398 0.643 1.00 89.44 160 CYS A N 1
ATOM 1184 C CA . CYS A 1 160 ? 16.381 5.094 1.929 1.00 89.44 160 CYS A CA 1
ATOM 1185 C C . CYS A 1 160 ? 15.302 4.583 2.900 1.00 89.44 160 CYS A C 1
ATOM 1187 O O . CYS A 1 160 ? 15.492 4.648 4.113 1.00 89.44 160 CYS A O 1
ATOM 1189 N N . THR A 1 161 ? 14.173 4.065 2.408 1.00 87.62 161 THR A N 1
ATOM 1190 C CA . THR A 1 161 ? 13.095 3.519 3.255 1.00 87.62 161 THR A CA 1
ATOM 1191 C C . THR A 1 161 ? 13.269 2.024 3.552 1.00 87.62 161 THR A C 1
ATOM 1193 O O . THR A 1 161 ? 12.706 1.516 4.517 1.00 87.62 161 THR A O 1
ATOM 1196 N N . TYR A 1 162 ? 14.070 1.291 2.781 1.00 86.69 162 TYR A N 1
ATOM 1197 C CA . TYR A 1 162 ? 14.311 -0.140 2.996 1.00 86.69 162 TYR A CA 1
ATOM 1198 C C . TYR A 1 162 ? 14.909 -0.505 4.375 1.00 86.69 162 TYR A C 1
ATOM 1200 O O . TYR A 1 162 ? 14.451 -1.481 4.977 1.00 86.69 162 TYR A O 1
ATOM 1208 N N . PRO A 1 163 ? 15.857 0.265 4.948 1.00 84.75 163 PRO A N 1
ATOM 1209 C CA . PRO A 1 163 ? 16.487 -0.073 6.222 1.00 84.75 163 PRO A CA 1
ATOM 1210 C C . PRO A 1 163 ? 15.489 -0.137 7.386 1.00 84.75 163 PRO A C 1
ATOM 1212 O O . PRO A 1 163 ? 15.625 -0.987 8.264 1.00 84.75 163 PRO A O 1
ATOM 1215 N N . ILE A 1 164 ? 14.450 0.711 7.379 1.00 83.25 164 ILE A N 1
ATOM 1216 C CA . ILE A 1 164 ? 13.432 0.708 8.440 1.00 83.25 164 ILE A CA 1
ATOM 1217 C C . ILE A 1 164 ? 12.512 -0.516 8.351 1.00 83.25 164 ILE A C 1
ATOM 1219 O O . ILE A 1 164 ? 12.109 -1.058 9.376 1.00 83.25 164 ILE A O 1
ATOM 1223 N N . GLN A 1 165 ? 12.224 -0.990 7.134 1.00 81.00 165 GLN A N 1
ATOM 1224 C CA . GLN A 1 165 ? 11.417 -2.193 6.903 1.00 81.00 165 GLN A CA 1
ATOM 1225 C C . GLN A 1 165 ? 12.200 -3.451 7.292 1.00 81.00 165 GLN A C 1
ATOM 1227 O O . GLN A 1 165 ? 11.672 -4.358 7.939 1.00 81.00 165 GLN A O 1
ATOM 1232 N N . LEU A 1 166 ? 13.497 -3.473 6.973 1.00 78.44 166 LEU A N 1
ATOM 1233 C CA . LEU A 1 166 ? 14.376 -4.581 7.327 1.00 78.44 166 LEU A CA 1
ATOM 1234 C C . LEU A 1 166 ? 14.594 -4.687 8.843 1.00 78.44 166 LEU A C 1
ATOM 1236 O O . LEU A 1 166 ? 14.770 -5.792 9.349 1.00 78.44 166 LEU A O 1
ATOM 1240 N N . ASN A 1 167 ? 14.475 -3.580 9.585 1.00 80.38 167 ASN A N 1
ATOM 1241 C CA . ASN A 1 167 ? 14.537 -3.589 11.048 1.00 80.38 167 ASN A CA 1
ATOM 1242 C C . ASN A 1 167 ? 13.388 -4.367 11.715 1.00 80.38 167 ASN A C 1
ATOM 1244 O O . ASN A 1 167 ? 13.486 -4.713 12.881 1.00 80.38 167 ASN A O 1
ATOM 1248 N N . VAL A 1 168 ? 12.299 -4.676 11.013 1.00 77.00 168 VAL A N 1
ATOM 1249 C CA . VAL A 1 168 ? 11.286 -5.620 11.521 1.00 77.00 168 VAL A CA 1
ATOM 1250 C C . VAL A 1 168 ? 11.477 -6.995 10.880 1.00 77.00 168 VAL A C 1
ATOM 1252 O O . VAL A 1 168 ? 11.338 -8.024 11.540 1.00 77.00 168 VAL A O 1
ATOM 1255 N N . ALA A 1 169 ? 11.868 -7.025 9.603 1.00 76.94 169 ALA A N 1
ATOM 1256 C CA . ALA A 1 169 ? 12.035 -8.258 8.842 1.00 76.94 169 ALA A CA 1
ATOM 1257 C C . ALA A 1 169 ? 13.298 -9.071 9.192 1.00 76.94 169 ALA A C 1
ATOM 1259 O O . ALA A 1 169 ? 13.364 -10.245 8.831 1.00 76.94 169 ALA A O 1
ATOM 1260 N N . TYR A 1 170 ? 14.295 -8.517 9.896 1.00 77.12 170 TYR A N 1
ATOM 1261 C CA . TYR A 1 170 ? 15.525 -9.252 10.241 1.00 77.12 170 TYR A CA 1
ATOM 1262 C C . TYR A 1 170 ? 15.260 -10.470 11.136 1.00 77.12 170 TYR A C 1
ATOM 1264 O O . TYR A 1 170 ? 16.001 -11.449 11.075 1.00 77.12 170 TYR A O 1
ATOM 1272 N N . HIS A 1 171 ? 14.176 -10.462 11.918 1.00 77.94 171 HIS A N 1
ATOM 1273 C CA . HIS A 1 171 ? 13.742 -11.643 12.667 1.00 77.94 171 HIS A CA 1
ATOM 1274 C C . HIS A 1 171 ? 13.360 -12.822 11.752 1.00 77.94 171 HIS A C 1
ATOM 1276 O O . HIS A 1 171 ? 13.392 -13.970 12.186 1.00 77.94 171 HIS A O 1
ATOM 1282 N N . PHE A 1 172 ? 13.066 -12.554 10.477 1.00 82.00 172 PHE A N 1
ATOM 1283 C CA . PHE A 1 172 ? 12.694 -13.526 9.450 1.00 82.00 172 PHE A CA 1
ATOM 1284 C C . PHE A 1 172 ? 13.739 -13.599 8.322 1.00 82.00 172 PHE A C 1
ATOM 1286 O O . PHE A 1 172 ? 13.399 -13.805 7.158 1.00 82.00 172 PHE A O 1
ATOM 1293 N N . ILE A 1 173 ? 15.028 -13.451 8.654 1.00 80.44 173 ILE A N 1
ATOM 1294 C CA . ILE A 1 173 ? 16.120 -13.301 7.675 1.00 80.44 173 ILE A CA 1
ATOM 1295 C C . ILE A 1 173 ? 16.188 -14.424 6.626 1.00 80.44 173 ILE A C 1
ATOM 1297 O O . ILE A 1 173 ? 16.464 -14.162 5.459 1.00 80.44 173 ILE A O 1
ATOM 1301 N N . VAL A 1 174 ? 15.880 -15.665 7.020 1.00 80.69 174 VAL A N 1
ATOM 1302 C CA . VAL A 1 174 ? 15.887 -16.839 6.129 1.00 80.69 174 VAL A CA 1
ATOM 1303 C C . VAL A 1 174 ? 14.853 -16.687 5.014 1.00 80.69 174 VAL A C 1
ATOM 1305 O O . VAL A 1 174 ? 15.135 -16.985 3.855 1.00 80.69 174 VAL A O 1
ATOM 1308 N N . LEU A 1 175 ? 13.672 -16.173 5.356 1.00 80.31 175 LEU A N 1
ATOM 1309 C CA . LEU A 1 175 ? 12.594 -15.939 4.405 1.00 80.31 175 LEU A CA 1
ATOM 1310 C C . LEU A 1 175 ? 12.958 -14.800 3.439 1.00 80.31 175 LEU A C 1
ATOM 1312 O O . LEU A 1 175 ? 12.750 -14.918 2.235 1.00 80.31 175 LEU A O 1
ATOM 1316 N N . THR A 1 176 ? 13.575 -13.733 3.949 1.00 78.88 176 THR A N 1
ATOM 1317 C CA . THR A 1 176 ? 14.041 -12.601 3.135 1.00 78.88 176 THR A CA 1
ATOM 1318 C C . THR A 1 176 ? 15.112 -13.021 2.125 1.00 78.88 176 THR A C 1
ATOM 1320 O O . THR A 1 176 ? 15.058 -12.609 0.968 1.00 78.88 176 THR A O 1
ATOM 1323 N N . ILE A 1 177 ? 16.062 -13.874 2.525 1.00 81.81 177 ILE A N 1
ATOM 1324 C CA . ILE A 1 177 ? 17.107 -14.392 1.627 1.00 81.81 177 ILE A CA 1
ATOM 1325 C C . ILE A 1 177 ? 16.499 -15.295 0.546 1.00 81.81 177 ILE A C 1
ATOM 1327 O O . ILE A 1 177 ? 16.877 -15.181 -0.618 1.00 81.81 177 ILE A O 1
ATOM 1331 N N . LEU A 1 178 ? 15.526 -16.143 0.897 1.00 81.12 178 LEU A N 1
ATOM 1332 C CA . LEU A 1 178 ? 14.818 -16.981 -0.075 1.00 81.12 178 LEU A CA 1
ATOM 1333 C C . LEU A 1 178 ? 14.125 -16.132 -1.153 1.00 81.12 178 LEU A C 1
ATOM 1335 O O . LEU A 1 178 ? 14.227 -16.448 -2.337 1.00 81.12 178 LEU A O 1
ATOM 1339 N N . PHE A 1 179 ? 13.476 -15.031 -0.764 1.00 76.31 179 PHE A N 1
ATOM 1340 C CA . PHE A 1 179 ? 12.852 -14.115 -1.723 1.00 76.31 179 PHE A CA 1
ATOM 1341 C C . PHE A 1 179 ? 13.855 -13.326 -2.557 1.00 76.31 179 PHE A C 1
ATOM 1343 O O . PHE A 1 179 ? 13.603 -13.102 -3.738 1.00 76.31 179 PHE A O 1
ATOM 1350 N N . ALA A 1 180 ? 15.001 -12.953 -1.989 1.00 77.38 180 ALA A N 1
ATOM 1351 C CA . ALA A 1 180 ? 16.059 -12.270 -2.730 1.00 77.38 180 ALA A CA 1
ATOM 1352 C C . ALA A 1 180 ? 16.685 -13.146 -3.834 1.00 77.38 180 ALA A C 1
ATOM 1354 O O . ALA A 1 180 ? 17.210 -12.614 -4.809 1.00 77.38 180 ALA A O 1
ATOM 1355 N N . LEU A 1 181 ? 16.620 -14.476 -3.701 1.00 79.00 181 LEU A N 1
ATOM 1356 C CA . LEU A 1 181 ? 17.116 -15.436 -4.696 1.00 79.00 181 LEU A CA 1
ATOM 1357 C C . LEU A 1 181 ? 16.107 -15.729 -5.823 1.00 79.00 181 LEU A C 1
ATOM 1359 O O . LEU 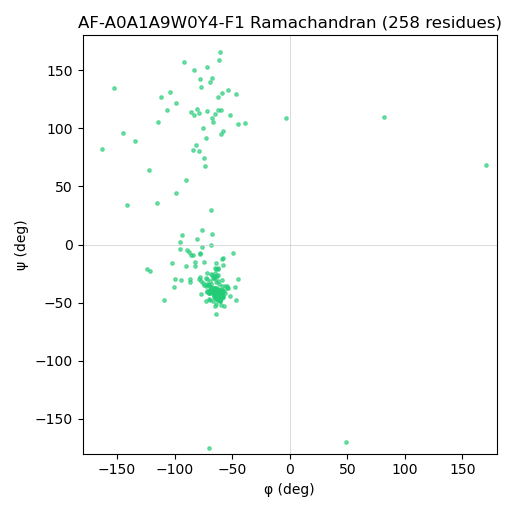A 1 181 ? 16.450 -16.398 -6.798 1.00 79.00 181 LEU A O 1
ATOM 1363 N N . MET A 1 182 ? 14.863 -15.257 -5.702 1.00 77.12 182 MET A N 1
ATOM 1364 C CA . MET A 1 182 ? 13.796 -15.514 -6.669 1.00 77.12 182 MET A CA 1
ATOM 1365 C C . MET A 1 182 ? 13.867 -14.545 -7.860 1.00 77.12 182 MET A C 1
ATOM 1367 O O . MET A 1 182 ? 14.317 -13.408 -7.738 1.00 77.12 182 MET A O 1
ATOM 1371 N N . SER A 1 183 ? 13.428 -14.987 -9.044 1.00 71.62 183 SER A N 1
ATOM 1372 C CA . SER A 1 183 ? 13.514 -14.167 -10.262 1.00 71.62 183 SER A CA 1
ATOM 1373 C C . SER A 1 183 ? 12.594 -12.925 -10.210 1.00 71.62 183 SER A C 1
ATOM 1375 O O . SER A 1 183 ? 11.460 -13.030 -9.730 1.00 71.62 183 SER A O 1
ATOM 1377 N N . PRO A 1 184 ? 13.014 -11.762 -10.763 1.00 65.31 184 PRO A N 1
ATOM 1378 C CA . PRO A 1 184 ? 12.264 -10.499 -10.691 1.00 65.31 184 PRO A CA 1
ATOM 1379 C C . PRO A 1 184 ? 10.794 -10.560 -11.141 1.00 65.31 184 PRO A C 1
ATOM 1381 O O . PRO A 1 184 ? 9.946 -10.025 -10.422 1.00 65.31 184 PRO A O 1
ATOM 1384 N N . PRO A 1 185 ? 10.436 -11.214 -12.270 1.00 62.47 185 PRO A N 1
ATOM 1385 C CA . PRO A 1 185 ? 9.042 -11.247 -12.707 1.00 62.47 185 PRO A CA 1
ATOM 1386 C C . PRO A 1 185 ? 8.167 -12.087 -11.772 1.00 62.47 185 PRO A C 1
ATOM 1388 O O . PRO A 1 185 ? 7.009 -11.747 -11.558 1.00 62.47 185 PRO A O 1
ATOM 1391 N N . HIS A 1 186 ? 8.708 -13.139 -11.150 1.00 66.19 186 HIS A N 1
ATOM 1392 C CA . HIS A 1 186 ? 7.948 -13.977 -10.222 1.00 66.19 186 HIS A CA 1
ATOM 1393 C C . HIS A 1 186 ? 7.651 -13.264 -8.892 1.00 66.19 186 HIS A C 1
ATOM 1395 O O . HIS A 1 186 ? 6.605 -13.511 -8.291 1.00 66.19 186 HIS A O 1
ATOM 1401 N N . ILE A 1 187 ? 8.523 -12.349 -8.452 1.00 66.50 187 ILE A N 1
ATOM 1402 C CA . ILE A 1 187 ? 8.357 -11.606 -7.191 1.00 66.50 187 ILE A CA 1
ATOM 1403 C C . ILE A 1 187 ? 7.096 -10.731 -7.216 1.00 66.50 187 ILE A C 1
ATOM 1405 O O . ILE A 1 187 ? 6.391 -10.660 -6.213 1.00 66.50 187 ILE A O 1
ATOM 1409 N N . GLN A 1 188 ? 6.766 -10.096 -8.346 1.00 65.69 188 GLN A N 1
ATOM 1410 C CA . GLN A 1 188 ? 5.602 -9.201 -8.431 1.00 65.69 188 GLN A CA 1
ATOM 1411 C C . GLN A 1 188 ? 4.281 -9.941 -8.191 1.00 65.69 188 GLN A C 1
ATOM 1413 O O . GLN A 1 188 ? 3.441 -9.489 -7.411 1.00 65.69 188 GLN A O 1
ATOM 1418 N N . TYR A 1 189 ? 4.114 -11.106 -8.818 1.00 66.62 189 TYR A N 1
ATOM 1419 C CA . TYR A 1 189 ? 2.929 -11.942 -8.626 1.00 66.62 189 TYR A CA 1
ATOM 1420 C C . TYR A 1 189 ? 2.857 -12.476 -7.201 1.00 66.62 189 TYR A C 1
ATOM 1422 O O . TYR A 1 189 ? 1.806 -12.448 -6.564 1.00 66.62 189 TYR A O 1
ATOM 1430 N N . PHE A 1 190 ? 4.001 -12.910 -6.682 1.00 71.38 190 PHE A N 1
ATOM 1431 C CA . PHE A 1 190 ? 4.094 -13.460 -5.347 1.00 71.38 190 PHE A CA 1
ATOM 1432 C C . PHE A 1 190 ? 3.748 -12.427 -4.260 1.00 71.38 190 PHE A C 1
ATOM 1434 O O . PHE A 1 190 ? 2.987 -12.736 -3.344 1.00 71.38 190 PHE A O 1
ATOM 1441 N N . MET A 1 191 ? 4.213 -11.181 -4.403 1.00 70.81 191 MET A N 1
ATOM 1442 C CA . MET A 1 191 ? 3.837 -10.070 -3.520 1.00 70.81 191 MET A CA 1
ATOM 1443 C C . MET A 1 191 ? 2.326 -9.804 -3.539 1.00 70.81 191 MET A C 1
ATOM 1445 O O . MET A 1 191 ? 1.731 -9.588 -2.485 1.00 70.81 191 MET A O 1
ATOM 1449 N N . GLY A 1 192 ? 1.683 -9.882 -4.709 1.00 68.94 192 GLY A N 1
ATOM 1450 C CA . GLY A 1 192 ? 0.228 -9.744 -4.831 1.00 68.94 192 GLY A CA 1
ATOM 1451 C C . GLY A 1 192 ? -0.546 -10.874 -4.141 1.00 68.94 192 GLY A C 1
ATOM 1452 O O . GLY A 1 192 ? -1.528 -10.616 -3.444 1.00 68.94 192 GLY A O 1
ATOM 1453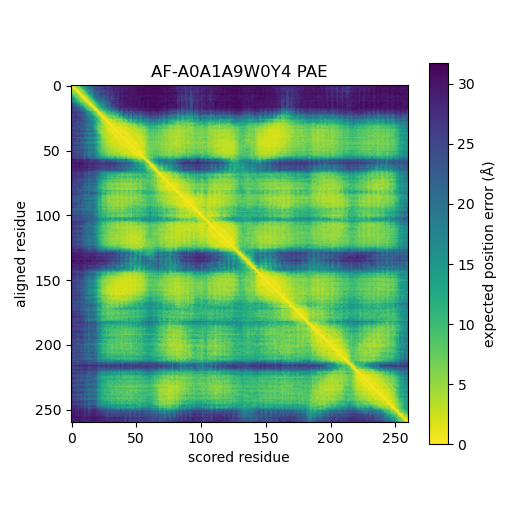 N N . VAL A 1 193 ? -0.094 -12.125 -4.271 1.00 73.88 193 VAL A N 1
ATOM 1454 C CA . VAL A 1 193 ? -0.732 -13.288 -3.625 1.00 73.88 193 VAL A CA 1
ATOM 1455 C C . VAL A 1 193 ? -0.544 -13.261 -2.109 1.00 73.88 193 VAL A C 1
ATOM 1457 O O . VAL A 1 193 ? -1.517 -13.414 -1.374 1.00 73.88 193 VAL A O 1
ATOM 1460 N N . ILE A 1 194 ? 0.676 -13.021 -1.617 1.00 78.56 194 ILE A N 1
ATOM 1461 C CA . ILE A 1 194 ? 0.923 -12.906 -0.173 1.00 78.56 194 ILE A CA 1
ATOM 1462 C C . ILE A 1 194 ? 0.162 -11.727 0.420 1.00 78.56 194 ILE A C 1
ATOM 1464 O O . ILE A 1 194 ? -0.494 -11.889 1.450 1.00 78.56 194 ILE A O 1
ATOM 1468 N N . GLY A 1 195 ? 0.236 -10.561 -0.223 1.00 74.38 195 GLY A N 1
ATOM 1469 C CA . GLY A 1 195 ? -0.446 -9.359 0.233 1.00 74.38 195 GLY A CA 1
ATOM 1470 C C . GLY A 1 195 ? -1.955 -9.566 0.279 1.00 74.38 195 GLY A C 1
ATOM 1471 O O . GLY A 1 195 ? -2.576 -9.326 1.308 1.00 74.38 195 GLY A O 1
ATOM 1472 N N . SER A 1 196 ? -2.555 -10.102 -0.789 1.00 75.50 196 SER A N 1
ATOM 1473 C CA . SER A 1 196 ? -3.996 -10.387 -0.812 1.00 75.50 196 SER A CA 1
ATOM 1474 C C . SER A 1 196 ? -4.407 -11.439 0.217 1.00 75.50 196 SER A C 1
ATOM 1476 O O . SER A 1 196 ? -5.452 -11.271 0.843 1.00 75.50 196 SER A O 1
ATOM 1478 N N . LEU A 1 197 ? -3.597 -12.473 0.466 1.00 81.75 197 LEU A N 1
ATOM 1479 C CA . LEU A 1 197 ? -3.861 -13.458 1.513 1.00 81.75 197 LEU A CA 1
ATOM 1480 C C . LEU A 1 197 ? -3.822 -12.792 2.893 1.00 81.75 197 LEU A C 1
ATOM 1482 O O . LEU A 1 197 ? -4.835 -12.774 3.587 1.00 81.75 197 LEU A O 1
ATOM 1486 N N . CYS A 1 198 ? -2.687 -12.198 3.268 1.00 80.25 198 CYS A N 1
ATOM 1487 C CA . CYS A 1 198 ? -2.463 -11.607 4.588 1.00 80.25 198 CYS A CA 1
ATOM 1488 C C . CYS A 1 198 ? -3.454 -10.474 4.893 1.00 80.25 198 CYS A C 1
ATOM 1490 O O . CYS A 1 198 ? -4.122 -10.474 5.930 1.00 80.25 198 CYS A O 1
ATOM 1492 N N . LEU A 1 199 ? -3.620 -9.540 3.956 1.00 81.62 199 LEU A N 1
ATOM 1493 C CA . LEU A 1 199 ? -4.497 -8.386 4.130 1.00 81.62 199 LEU A CA 1
ATOM 1494 C C . LEU A 1 199 ? -5.968 -8.781 4.073 1.00 81.62 199 LEU A C 1
ATOM 1496 O O . LEU A 1 199 ? -6.782 -8.117 4.699 1.00 81.62 199 LEU A O 1
ATOM 1500 N N . SER A 1 200 ? -6.348 -9.886 3.426 1.00 81.75 200 SER A N 1
ATOM 1501 C CA . SER A 1 200 ? -7.728 -10.371 3.555 1.00 81.75 200 SER A CA 1
ATOM 1502 C C . SER A 1 200 ? -8.046 -10.790 4.992 1.00 81.75 200 SER A C 1
ATOM 1504 O O . SER A 1 200 ? -9.120 -10.471 5.512 1.00 81.75 200 SER A O 1
ATOM 1506 N N . PHE A 1 201 ? -7.095 -11.440 5.671 1.00 82.50 201 PHE A N 1
ATOM 1507 C CA . PHE A 1 201 ? -7.240 -11.765 7.089 1.00 82.50 201 PHE A CA 1
ATOM 1508 C C . PHE A 1 201 ? -7.253 -10.504 7.964 1.00 82.50 201 PHE A C 1
ATOM 1510 O O . PHE A 1 201 ? -8.152 -10.343 8.792 1.00 82.50 201 PHE A O 1
ATOM 1517 N N . LEU A 1 202 ? -6.300 -9.590 7.770 1.00 83.06 202 LEU A N 1
ATOM 1518 C CA . LEU A 1 202 ? -6.162 -8.398 8.614 1.00 83.06 202 LEU A CA 1
ATOM 1519 C C . LEU A 1 202 ? -7.245 -7.338 8.365 1.00 83.06 202 LEU A C 1
ATOM 1521 O O . LEU A 1 202 ? -7.697 -6.701 9.312 1.00 83.06 202 LEU A O 1
ATOM 1525 N N . THR A 1 203 ? -7.694 -7.167 7.124 1.00 79.56 203 THR A N 1
ATOM 1526 C CA . THR A 1 203 ? -8.615 -6.092 6.725 1.00 79.56 203 THR A CA 1
ATOM 1527 C C . THR A 1 203 ? -10.079 -6.528 6.731 1.00 79.56 203 THR A C 1
ATOM 1529 O O . THR A 1 203 ? -10.948 -5.703 7.002 1.00 79.56 203 THR A O 1
ATOM 1532 N N . PHE A 1 204 ? -10.393 -7.804 6.472 1.00 78.81 204 PHE A N 1
ATOM 1533 C CA . PHE A 1 204 ? -11.788 -8.272 6.443 1.00 78.81 204 PHE A CA 1
ATOM 1534 C C . PHE A 1 204 ? -12.144 -9.177 7.622 1.00 78.81 204 PHE A C 1
ATOM 1536 O O . PHE A 1 204 ? -13.164 -8.949 8.274 1.00 78.81 204 PHE A O 1
ATOM 1543 N N . ILE A 1 205 ? -11.313 -10.178 7.930 1.00 79.69 205 ILE A N 1
ATOM 1544 C CA . ILE A 1 205 ? -11.637 -11.165 8.974 1.00 79.69 205 ILE A CA 1
ATOM 1545 C C . ILE A 1 205 ? -11.524 -10.545 10.366 1.00 79.69 205 ILE A C 1
ATOM 1547 O O . ILE A 1 205 ? -12.464 -10.661 11.153 1.00 79.69 205 ILE A O 1
ATOM 1551 N N . MET A 1 206 ? -10.425 -9.843 10.663 1.00 81.12 206 MET A N 1
ATOM 1552 C CA . MET A 1 206 ? -10.245 -9.218 11.976 1.00 81.12 206 MET A CA 1
ATOM 1553 C C . MET A 1 206 ? -11.354 -8.197 12.282 1.00 81.12 206 MET A C 1
ATOM 1555 O O . MET A 1 206 ? -12.026 -8.370 13.299 1.00 81.12 206 MET A O 1
ATOM 1559 N N . PRO A 1 207 ? -11.669 -7.213 11.412 1.00 78.25 207 PRO A N 1
ATOM 1560 C CA . PRO A 1 207 ? -12.760 -6.273 11.670 1.00 78.25 207 PRO A CA 1
ATOM 1561 C C . PRO A 1 207 ? -14.142 -6.922 11.738 1.00 78.25 207 PRO A C 1
ATOM 1563 O O . PRO A 1 207 ? -14.980 -6.478 12.521 1.00 78.25 207 PRO A O 1
ATOM 1566 N N . GLY A 1 208 ? -14.376 -7.992 10.971 1.00 74.44 208 GLY A N 1
ATOM 1567 C CA . GLY A 1 208 ? -15.609 -8.775 11.043 1.00 74.44 208 GLY A CA 1
ATOM 1568 C C . GLY A 1 208 ? -15.782 -9.525 12.368 1.00 74.44 208 GLY A C 1
ATOM 1569 O O . GLY A 1 208 ? -16.914 -9.727 12.801 1.00 74.44 208 GLY A O 1
ATOM 1570 N N . LEU A 1 209 ? -14.685 -9.896 13.040 1.00 76.88 209 LEU A N 1
ATOM 1571 C CA . LEU A 1 209 ? -14.706 -10.640 14.304 1.00 76.88 209 LEU A CA 1
ATOM 1572 C C . LEU A 1 209 ? -14.818 -9.734 15.545 1.00 76.88 209 LEU A C 1
ATOM 1574 O O . LEU A 1 209 ? -15.426 -10.130 16.539 1.00 76.88 209 LEU A O 1
ATOM 1578 N N . ILE A 1 210 ? -14.294 -8.501 15.484 1.00 78.25 210 ILE A N 1
ATOM 1579 C CA . ILE A 1 210 ? -14.370 -7.498 16.568 1.00 78.25 210 ILE A CA 1
ATOM 1580 C C . ILE A 1 210 ? -15.780 -7.356 17.185 1.00 78.25 210 ILE A C 1
ATOM 1582 O O . ILE A 1 210 ? -15.877 -7.386 18.418 1.00 78.25 210 ILE A O 1
ATOM 1586 N N . PRO A 1 211 ? -16.879 -7.224 16.411 1.00 71.75 211 PRO A N 1
ATOM 1587 C CA . PRO A 1 211 ? -18.218 -7.084 16.986 1.00 71.75 211 PRO A CA 1
ATOM 1588 C C . PRO A 1 211 ? -18.730 -8.353 17.681 1.00 71.75 211 PRO A C 1
ATOM 1590 O O . PRO A 1 211 ? -19.533 -8.245 18.602 1.00 71.75 211 PRO A O 1
ATOM 1593 N N . PHE A 1 212 ? -18.254 -9.545 17.305 1.00 71.25 212 PHE A N 1
ATOM 1594 C CA . PHE A 1 212 ? -18.605 -10.790 18.000 1.00 71.25 212 PHE A CA 1
ATOM 1595 C C . PHE A 1 212 ? -17.841 -10.950 19.318 1.00 71.25 212 PHE A C 1
ATOM 1597 O O . PHE A 1 212 ? -18.370 -11.509 20.277 1.00 71.25 212 PHE A O 1
ATOM 1604 N N . CYS A 1 213 ? -16.617 -10.424 19.386 1.00 73.94 213 CYS A N 1
ATOM 1605 C CA . CYS A 1 213 ? -15.795 -10.455 20.593 1.00 73.94 213 CYS A CA 1
ATOM 1606 C C . CYS A 1 213 ? -16.144 -9.341 21.599 1.00 73.94 213 CYS A C 1
ATOM 1608 O O . CYS A 1 213 ? -15.798 -9.455 22.776 1.00 73.94 213 CYS A O 1
ATOM 1610 N N . THR A 1 214 ? -16.832 -8.273 21.175 1.00 73.94 214 THR A N 1
ATOM 1611 C CA . THR A 1 214 ? -17.099 -7.100 22.024 1.00 73.94 214 THR A CA 1
ATOM 1612 C C . THR A 1 214 ? -18.557 -7.048 22.480 1.00 73.94 214 THR A C 1
ATOM 1614 O O . THR A 1 214 ? -19.473 -6.839 21.694 1.00 73.94 214 THR A O 1
ATOM 1617 N N . LYS A 1 215 ? -18.778 -7.172 23.793 1.00 57.78 215 LYS A N 1
ATOM 1618 C CA . LYS A 1 215 ? -20.095 -7.403 24.419 1.00 57.78 215 LYS A CA 1
ATOM 1619 C C . LYS A 1 215 ? -21.106 -6.239 24.341 1.00 57.78 215 LYS A C 1
ATOM 1621 O O . LYS A 1 215 ? -22.198 -6.380 24.878 1.00 57.78 215 LYS A O 1
ATOM 1626 N N . ASN A 1 216 ? -20.763 -5.095 23.738 1.00 59.84 216 ASN A N 1
ATOM 1627 C CA . ASN A 1 216 ? -21.564 -3.862 23.842 1.00 59.84 216 ASN A CA 1
ATOM 1628 C C . ASN A 1 216 ? -21.657 -3.020 22.554 1.00 59.84 216 ASN A C 1
ATOM 1630 O O . ASN A 1 216 ? -21.707 -1.794 22.608 1.00 59.84 216 ASN A O 1
ATOM 1634 N N . TYR A 1 217 ? -21.682 -3.655 21.386 1.00 53.38 217 TYR A N 1
ATOM 1635 C CA . TYR A 1 217 ? -21.804 -2.954 20.108 1.00 53.38 217 TYR A CA 1
ATOM 1636 C C . TYR A 1 217 ? -23.147 -3.304 19.433 1.00 53.38 217 TYR A C 1
ATOM 1638 O O . TYR A 1 217 ? -23.310 -4.388 18.899 1.00 53.38 217 TYR A O 1
ATOM 1646 N N . GLY A 1 218 ? -24.106 -2.3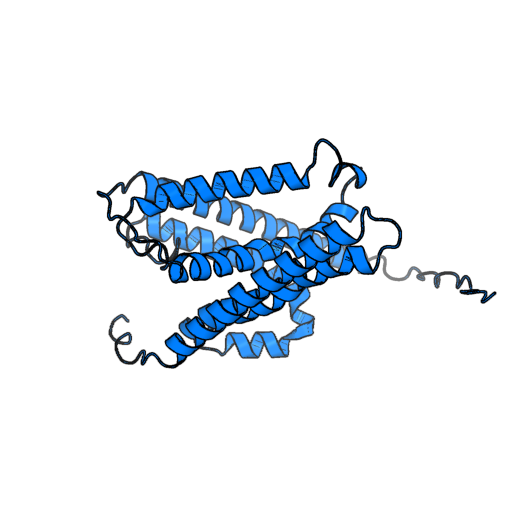64 19.459 1.00 62.28 218 GLY A N 1
ATOM 1647 C CA . GLY A 1 218 ? -25.307 -2.266 18.599 1.00 62.28 218 GLY A CA 1
ATOM 1648 C C . GLY A 1 218 ? -26.215 -3.499 18.382 1.00 62.28 218 GLY A C 1
ATOM 1649 O O . GLY A 1 218 ? -26.136 -4.520 19.055 1.00 62.28 218 GLY A O 1
ATOM 1650 N N . LYS A 1 219 ? -27.161 -3.385 17.432 1.00 69.69 219 LYS A N 1
ATOM 1651 C CA . LYS A 1 219 ? -28.088 -4.473 17.053 1.00 69.69 219 LYS A CA 1
ATOM 1652 C C . LYS A 1 219 ? -27.289 -5.602 16.381 1.00 69.69 219 LYS A C 1
ATOM 1654 O O . LYS A 1 219 ? -26.867 -5.445 15.236 1.00 69.69 219 LYS A O 1
ATOM 1659 N N . ALA A 1 220 ? -27.131 -6.737 17.067 1.00 66.75 220 ALA A N 1
ATOM 1660 C CA . ALA A 1 220 ? -26.322 -7.887 16.631 1.00 66.75 220 ALA A CA 1
ATOM 1661 C C . ALA A 1 220 ? -26.564 -8.324 15.168 1.00 66.75 220 ALA A C 1
ATOM 1663 O O . ALA A 1 220 ? -25.620 -8.658 14.456 1.00 66.75 220 ALA A O 1
ATOM 1664 N N . TYR A 1 221 ? -27.809 -8.244 14.684 1.00 72.88 221 TYR A N 1
ATOM 1665 C CA . TYR A 1 221 ? -28.172 -8.585 13.302 1.00 72.88 221 TYR A CA 1
ATOM 1666 C C . TYR A 1 221 ? -27.458 -7.734 12.242 1.00 72.88 221 TYR A C 1
ATOM 1668 O O . TYR A 1 221 ? -27.002 -8.270 11.239 1.00 72.88 221 TYR A O 1
ATOM 1676 N N . TRP A 1 222 ? -27.318 -6.422 12.455 1.00 75.38 222 TRP A N 1
ATOM 1677 C CA . TRP A 1 222 ? -26.648 -5.544 11.487 1.00 75.38 222 TRP A CA 1
ATOM 1678 C C . TRP A 1 222 ? -25.149 -5.843 11.408 1.00 75.38 222 TRP A C 1
ATOM 1680 O O . TRP A 1 222 ? -24.561 -5.837 10.331 1.00 75.38 222 TRP A O 1
ATOM 1690 N N . MET A 1 223 ? -24.536 -6.173 12.544 1.00 71.00 223 MET A N 1
ATOM 1691 C CA . MET A 1 223 ? -23.105 -6.473 12.612 1.00 71.00 223 MET A CA 1
ATOM 1692 C C . MET A 1 223 ? -22.767 -7.809 11.974 1.00 71.00 223 MET A C 1
ATOM 1694 O O . MET A 1 223 ? -21.797 -7.889 11.228 1.00 71.00 223 MET A O 1
ATOM 1698 N N . ALA A 1 224 ? -23.601 -8.827 12.200 1.00 75.88 224 ALA A N 1
ATOM 1699 C CA . ALA A 1 224 ? -23.461 -10.106 11.519 1.00 75.88 224 ALA A CA 1
ATOM 1700 C C . ALA A 1 224 ? -23.556 -9.935 9.995 1.00 75.88 224 ALA A C 1
ATOM 1702 O O . ALA A 1 224 ? -22.736 -10.485 9.268 1.00 75.88 224 ALA A O 1
ATOM 1703 N N . VAL A 1 225 ? -24.488 -9.107 9.509 1.00 81.38 225 VAL A N 1
ATOM 1704 C CA . VAL A 1 225 ? -24.611 -8.805 8.075 1.00 81.38 225 VAL A CA 1
ATOM 1705 C C . VAL A 1 225 ? -23.359 -8.106 7.539 1.00 81.38 225 VAL A C 1
ATOM 1707 O O . VAL A 1 225 ? -22.825 -8.526 6.515 1.00 81.38 225 VAL A O 1
ATOM 1710 N N . VAL A 1 226 ? -22.842 -7.085 8.229 1.00 80.00 226 VAL A N 1
ATOM 1711 C CA . VAL A 1 226 ? -21.622 -6.374 7.803 1.00 80.00 226 VAL A CA 1
ATOM 1712 C C . VAL A 1 226 ? -20.400 -7.300 7.807 1.00 80.00 226 VAL A C 1
ATOM 1714 O O . VAL A 1 226 ? -19.623 -7.281 6.854 1.00 80.00 226 VAL A O 1
ATOM 1717 N N . ALA A 1 227 ? -20.253 -8.146 8.828 1.00 78.44 227 ALA A N 1
ATOM 1718 C CA . ALA A 1 227 ? -19.163 -9.113 8.922 1.00 78.44 227 ALA A CA 1
ATOM 1719 C C . ALA A 1 227 ? -19.224 -10.159 7.798 1.00 78.44 227 ALA A C 1
ATOM 1721 O O . ALA A 1 227 ? -18.212 -10.432 7.155 1.00 78.44 227 ALA A O 1
ATOM 1722 N N . VAL A 1 228 ? -20.414 -10.697 7.506 1.00 83.31 228 VAL A N 1
ATOM 1723 C CA . VAL A 1 228 ? -20.617 -11.644 6.399 1.00 83.31 228 VAL A CA 1
ATOM 1724 C C . VAL A 1 228 ? -20.310 -10.981 5.056 1.00 83.31 228 VAL A C 1
ATOM 1726 O O . VAL A 1 228 ? -19.595 -11.561 4.244 1.00 83.31 228 VAL A O 1
ATOM 1729 N N . LEU A 1 229 ? -20.774 -9.749 4.826 1.00 84.31 229 LEU A N 1
ATOM 1730 C CA . LEU A 1 229 ? -20.469 -9.008 3.598 1.00 84.31 229 LEU A CA 1
ATOM 1731 C C . LEU A 1 229 ? -18.964 -8.747 3.435 1.00 84.31 229 LEU A C 1
ATOM 1733 O O . LEU A 1 229 ? -18.439 -8.905 2.332 1.00 84.31 229 LEU A O 1
ATOM 1737 N N . ALA A 1 230 ? -18.266 -8.371 4.510 1.00 80.75 230 ALA A N 1
ATOM 1738 C CA . ALA A 1 230 ? -16.818 -8.165 4.499 1.00 80.75 230 ALA A CA 1
ATOM 1739 C C . ALA A 1 230 ? -16.067 -9.465 4.175 1.00 80.75 230 ALA A C 1
ATOM 1741 O O . ALA A 1 230 ? -15.192 -9.473 3.311 1.00 80.75 230 ALA A O 1
ATOM 1742 N N . PHE A 1 231 ? -16.462 -10.573 4.804 1.00 82.56 231 PHE A N 1
ATOM 1743 C CA . PHE A 1 231 ? -15.877 -11.889 4.561 1.00 82.56 231 PHE A CA 1
ATOM 1744 C C . PHE A 1 231 ? -16.073 -12.349 3.112 1.00 82.56 231 PHE A C 1
ATOM 1746 O O . PHE A 1 231 ? -15.121 -12.756 2.451 1.00 82.56 231 PHE A O 1
ATOM 1753 N N . VAL A 1 232 ? -17.297 -12.223 2.592 1.00 85.38 232 VAL A N 1
ATOM 1754 C CA . VAL A 1 232 ? -17.637 -12.591 1.213 1.00 85.38 232 VAL A CA 1
ATOM 1755 C C . VAL A 1 232 ? -16.837 -11.758 0.206 1.00 85.38 232 VAL A C 1
ATOM 1757 O O . VAL A 1 232 ? -16.308 -12.309 -0.759 1.00 85.38 232 VAL A O 1
ATOM 1760 N N . ARG A 1 233 ? -16.681 -10.446 0.439 1.00 82.69 233 ARG A N 1
ATOM 1761 C CA . ARG A 1 233 ? -15.843 -9.584 -0.413 1.00 82.69 233 ARG A CA 1
ATOM 1762 C C . ARG A 1 233 ? -14.368 -9.983 -0.371 1.00 82.69 233 ARG A C 1
ATOM 1764 O O . ARG A 1 233 ? -13.753 -10.082 -1.430 1.00 82.69 233 ARG A O 1
ATOM 1771 N N . GLY A 1 234 ? -13.818 -10.248 0.815 1.00 81.00 234 GLY A N 1
ATOM 1772 C CA . GLY A 1 234 ? -12.436 -10.711 0.966 1.00 81.00 234 GLY A CA 1
ATOM 1773 C C . GLY A 1 234 ? -12.185 -12.040 0.248 1.00 81.00 234 GLY A C 1
ATOM 1774 O O . GLY A 1 234 ? -11.224 -12.164 -0.507 1.00 81.00 234 GLY A O 1
ATOM 1775 N N . ALA A 1 235 ? -13.095 -13.006 0.398 1.00 82.75 235 ALA A N 1
ATOM 1776 C CA . ALA A 1 235 ? -13.002 -14.301 -0.272 1.00 82.75 235 ALA A CA 1
ATOM 1777 C C . ALA A 1 235 ? -13.048 -14.174 -1.804 1.00 82.75 235 ALA A C 1
ATOM 1779 O O . ALA A 1 235 ? -12.242 -14.799 -2.491 1.00 82.75 235 ALA A O 1
ATOM 1780 N N . MET A 1 236 ? -13.937 -13.335 -2.350 1.00 83.62 236 MET A N 1
ATOM 1781 C CA . MET A 1 236 ? -13.994 -13.089 -3.796 1.00 83.62 236 MET A CA 1
ATOM 1782 C C . MET A 1 236 ? -12.689 -12.493 -4.337 1.00 83.62 236 MET A C 1
ATOM 1784 O O . MET A 1 236 ? -12.199 -12.941 -5.375 1.00 83.62 236 MET A O 1
ATOM 1788 N N . LEU A 1 237 ? -12.100 -11.521 -3.633 1.00 79.69 237 LEU A N 1
ATOM 1789 C CA . LEU A 1 237 ? -10.824 -10.917 -4.028 1.00 79.69 237 LEU A CA 1
ATOM 1790 C C . LEU A 1 237 ? -9.686 -11.943 -3.998 1.00 79.69 237 LEU A C 1
ATOM 1792 O O . LEU A 1 237 ? -8.925 -12.038 -4.960 1.00 79.69 237 LEU A O 1
ATOM 1796 N N . LEU A 1 238 ? -9.615 -12.759 -2.944 1.00 82.31 238 LEU A N 1
ATOM 1797 C CA . LEU A 1 238 ? -8.598 -13.799 -2.798 1.00 82.31 238 LEU A CA 1
ATOM 1798 C C . LEU A 1 238 ? -8.699 -14.864 -3.899 1.00 82.31 238 LEU A C 1
ATOM 1800 O O . LEU A 1 238 ? -7.693 -15.209 -4.517 1.00 82.31 238 LEU A O 1
ATOM 1804 N N . LEU A 1 239 ? -9.908 -15.352 -4.193 1.00 84.25 239 LEU A N 1
ATOM 1805 C CA . LEU A 1 239 ? -10.131 -16.341 -5.253 1.00 84.25 239 LEU A CA 1
ATOM 1806 C C . LEU A 1 239 ? -9.797 -15.784 -6.640 1.00 84.25 239 LEU A C 1
ATOM 1808 O O . LEU A 1 239 ? -9.214 -16.488 -7.464 1.00 84.25 239 LEU A O 1
ATOM 1812 N N . SER A 1 240 ? -10.138 -14.522 -6.901 1.00 79.69 240 SER A N 1
ATOM 1813 C CA . SER A 1 240 ? -9.833 -13.867 -8.178 1.00 79.69 240 SER A CA 1
ATOM 1814 C C . SER A 1 240 ? -8.324 -13.767 -8.391 1.00 79.69 240 SER A C 1
ATOM 1816 O O . SER A 1 240 ? -7.811 -14.168 -9.435 1.00 79.69 240 SER A O 1
ATOM 1818 N N . TRP A 1 241 ? -7.590 -13.324 -7.369 1.00 76.88 241 TRP A N 1
ATOM 1819 C CA . TRP A 1 241 ? -6.133 -13.219 -7.430 1.00 76.88 241 TRP A CA 1
ATOM 1820 C C . TRP A 1 241 ? -5.428 -14.561 -7.548 1.00 76.88 241 TRP A C 1
ATOM 1822 O O . TRP A 1 241 ? -4.468 -14.672 -8.311 1.00 76.88 241 TRP A O 1
ATOM 1832 N N . LEU A 1 242 ? -5.928 -15.591 -6.866 1.00 81.12 242 LEU A N 1
ATOM 1833 C CA . LEU A 1 242 ? -5.398 -16.941 -7.009 1.00 81.12 242 LEU A CA 1
ATOM 1834 C C . LEU A 1 242 ? -5.586 -17.463 -8.442 1.00 81.12 242 LEU A C 1
ATOM 1836 O O . LEU A 1 242 ? -4.632 -17.956 -9.040 1.00 81.12 242 LEU A O 1
ATOM 1840 N N . ASN A 1 243 ? -6.779 -17.296 -9.023 1.00 78.69 243 ASN A N 1
ATOM 1841 C CA . ASN A 1 243 ? -7.064 -17.705 -10.405 1.00 78.69 243 ASN A CA 1
ATOM 1842 C C . ASN A 1 243 ? -6.153 -17.007 -11.416 1.00 78.69 243 ASN A C 1
ATOM 1844 O O . ASN A 1 243 ? -5.632 -17.626 -12.342 1.00 78.69 243 ASN A O 1
ATOM 1848 N N . ILE A 1 244 ? -5.953 -15.709 -11.230 1.00 74.31 244 ILE A N 1
ATOM 1849 C CA . ILE A 1 244 ? -5.078 -14.895 -12.064 1.00 74.31 244 ILE A CA 1
ATOM 1850 C C . ILE A 1 244 ? -3.635 -15.371 -11.920 1.00 74.31 244 ILE A C 1
ATOM 1852 O O . ILE A 1 244 ? -3.005 -15.680 -12.926 1.00 74.31 244 ILE A O 1
ATOM 1856 N N . SER A 1 245 ? -3.127 -15.507 -10.693 1.00 72.44 245 SER A N 1
ATOM 1857 C CA . SER A 1 245 ? -1.763 -15.984 -10.455 1.00 72.44 245 SER A CA 1
ATOM 1858 C C . SER A 1 245 ? -1.515 -17.344 -11.108 1.00 72.44 245 SER A C 1
ATOM 1860 O O . SER A 1 245 ? -0.475 -17.526 -11.730 1.00 72.44 245 SER A O 1
ATOM 1862 N N . LEU A 1 246 ? -2.475 -18.274 -11.030 1.00 75.06 246 LEU A N 1
ATOM 1863 C CA . LEU A 1 246 ? -2.373 -19.591 -11.665 1.00 75.06 246 LEU A CA 1
ATOM 1864 C C . LEU A 1 246 ? -2.307 -19.500 -13.195 1.00 75.06 246 LEU A C 1
ATOM 1866 O O . LEU A 1 246 ? -1.464 -20.159 -13.801 1.00 75.06 246 LEU A O 1
ATOM 1870 N N . LYS A 1 247 ? -3.143 -18.660 -13.823 1.00 74.06 247 LYS A N 1
ATOM 1871 C CA . LYS A 1 247 ? -3.090 -18.421 -15.278 1.00 74.06 247 LYS A CA 1
ATOM 1872 C C . LYS A 1 247 ? -1.721 -17.897 -15.715 1.00 74.06 247 LYS A C 1
ATOM 1874 O O . LYS A 1 247 ? -1.212 -18.330 -16.741 1.00 74.06 247 LYS A O 1
ATOM 1879 N N . TRP A 1 248 ? -1.116 -17.007 -14.931 1.00 65.06 248 TRP A N 1
ATOM 1880 C CA . TRP A 1 248 ? 0.201 -16.446 -15.238 1.00 65.06 248 TRP A CA 1
ATOM 1881 C C . TRP A 1 248 ? 1.350 -17.420 -14.965 1.00 65.06 248 TRP A C 1
ATOM 1883 O O . TRP A 1 248 ? 2.311 -17.427 -15.720 1.00 65.06 248 TRP A O 1
ATOM 1893 N N . THR A 1 249 ? 1.254 -18.291 -13.955 1.00 65.75 249 THR A N 1
ATOM 1894 C CA . THR A 1 249 ? 2.239 -19.373 -13.746 1.00 65.75 249 THR A CA 1
ATOM 1895 C C . THR A 1 249 ? 2.225 -20.396 -14.886 1.00 65.75 249 THR A C 1
ATOM 1897 O O . THR A 1 249 ? 3.237 -21.033 -15.153 1.00 65.75 249 THR A O 1
ATOM 1900 N N . GLN A 1 250 ? 1.087 -20.558 -15.562 1.00 64.19 250 GLN A N 1
ATOM 1901 C CA . GLN A 1 250 ? 0.936 -21.418 -16.740 1.00 64.19 250 GLN A CA 1
ATOM 1902 C C . GLN A 1 250 ? 1.269 -20.697 -18.059 1.00 64.19 250 GLN A C 1
ATOM 1904 O O . GLN A 1 250 ? 1.275 -21.332 -19.111 1.00 64.19 250 GLN A O 1
ATOM 1909 N N . ALA A 1 251 ? 1.514 -19.384 -18.031 1.00 59.84 251 ALA A N 1
ATOM 1910 C CA . ALA A 1 251 ? 1.885 -18.631 -19.219 1.00 59.84 251 ALA A CA 1
ATOM 1911 C C . ALA A 1 251 ? 3.382 -18.826 -19.505 1.00 59.84 251 ALA A C 1
ATOM 1913 O O . ALA A 1 251 ? 4.236 -18.418 -18.718 1.00 59.84 251 ALA A O 1
ATOM 1914 N N . ASP A 1 252 ? 3.707 -19.436 -20.645 1.00 47.75 252 ASP A N 1
ATOM 1915 C CA . ASP A 1 252 ? 5.089 -19.606 -21.089 1.00 47.75 252 ASP A CA 1
ATOM 1916 C C . ASP A 1 252 ? 5.726 -18.246 -21.419 1.00 47.75 252 ASP A C 1
ATOM 1918 O O . ASP A 1 252 ? 5.490 -17.648 -22.471 1.00 47.75 252 ASP A O 1
ATOM 1922 N N . PHE A 1 253 ? 6.606 -17.764 -20.538 1.00 56.44 253 PHE A N 1
ATOM 1923 C CA . PHE A 1 253 ? 7.380 -16.532 -20.744 1.00 56.44 253 PHE A CA 1
ATOM 1924 C C . PHE A 1 253 ? 8.556 -16.693 -21.732 1.00 56.44 253 PHE A C 1
ATOM 1926 O O . PHE A 1 253 ? 9.384 -15.789 -21.851 1.00 56.44 253 PHE A O 1
ATOM 1933 N N . SER A 1 254 ? 8.626 -17.799 -22.488 1.00 49.72 254 SER A N 1
ATOM 1934 C CA . SER A 1 254 ? 9.713 -18.095 -23.441 1.00 49.72 254 SER A CA 1
ATOM 1935 C C . SER A 1 254 ? 9.903 -17.031 -24.537 1.00 49.72 254 SER A C 1
ATOM 1937 O O . SER A 1 254 ? 10.961 -16.997 -25.158 1.00 49.72 254 SER A O 1
ATOM 1939 N N . ASN A 1 255 ? 8.921 -16.155 -24.782 1.00 43.19 255 ASN A N 1
ATOM 1940 C CA . ASN A 1 255 ? 8.982 -15.114 -25.819 1.00 43.19 255 ASN A CA 1
ATOM 1941 C C . ASN A 1 255 ? 9.440 -13.725 -25.329 1.00 43.19 255 ASN A C 1
ATOM 1943 O O . ASN A 1 255 ? 9.593 -12.821 -26.144 1.00 43.19 255 ASN A O 1
ATOM 1947 N N . TYR A 1 256 ? 9.676 -13.520 -24.029 1.00 45.94 256 TYR A N 1
ATOM 1948 C CA . TYR A 1 256 ? 10.095 -12.206 -23.503 1.00 45.94 256 TYR A CA 1
ATOM 1949 C C . TYR A 1 256 ? 11.617 -12.054 -23.351 1.00 45.94 256 TYR A C 1
ATOM 1951 O O . TYR A 1 256 ? 12.094 -11.006 -22.924 1.00 45.94 256 TYR A O 1
ATOM 1959 N N . GLN A 1 257 ? 12.391 -13.075 -23.734 1.00 41.91 257 GLN A N 1
ATOM 1960 C CA . GLN A 1 257 ? 13.854 -13.091 -23.622 1.00 41.91 257 GLN A CA 1
ATOM 1961 C C . GLN A 1 257 ? 14.574 -12.245 -24.697 1.00 41.91 257 GLN A C 1
ATOM 1963 O O . GLN A 1 257 ? 15.794 -12.133 -24.669 1.00 41.91 257 GLN A O 1
ATOM 1968 N N . THR A 1 258 ? 13.845 -11.627 -25.632 1.00 36.72 258 THR A N 1
ATOM 1969 C CA . THR A 1 258 ? 14.398 -10.823 -26.743 1.00 36.72 258 THR A CA 1
ATOM 1970 C C . THR A 1 258 ? 14.511 -9.321 -26.472 1.00 36.72 258 THR A C 1
ATOM 1972 O O . THR A 1 258 ? 14.851 -8.568 -27.380 1.00 36.72 258 THR A O 1
ATOM 1975 N N . TYR A 1 259 ? 14.266 -8.869 -25.241 1.00 35.50 259 TYR A N 1
ATOM 1976 C CA . TYR A 1 259 ? 14.478 -7.473 -24.838 1.00 35.50 259 TYR A CA 1
ATOM 1977 C C . TYR A 1 259 ? 15.458 -7.406 -23.660 1.00 35.50 259 TYR A C 1
ATOM 1979 O O . TYR A 1 259 ? 15.092 -7.046 -22.542 1.00 35.50 259 TYR A O 1
ATOM 1987 N N . CYS A 1 260 ? 16.698 -7.818 -23.906 1.00 35.12 260 CYS A N 1
ATOM 1988 C CA . CYS A 1 260 ? 17.866 -7.460 -23.102 1.00 35.12 260 CYS A CA 1
ATOM 1989 C C . CYS A 1 260 ? 18.866 -6.752 -24.010 1.00 35.12 260 CYS A C 1
ATOM 1991 O O . CYS A 1 260 ? 19.041 -7.230 -25.154 1.00 35.12 260 CYS A O 1
#